Protein AF-A0A7S1P3Q5-F1 (afdb_monomer_lite)

pLDDT: mean 83.01, std 17.41, range [36.53, 98.25]

InterPro domains:
  IPR033757 Pre-mRNA-splicing regulator WTAP [PF17098] (40-195)
  IPR033757 Pre-mRNA-splicing regulator WTAP [PTHR15217] (29-213)

Radius of gyration: 44.37 Å; chains: 1; bounding box: 103×37×132 Å

Secondary structure (DSSP, 8-state):
-HHHHHHHTT-S--------------SHHHHHHHHHHHHHHHHHHHHHHHHHHHHHHHHHHHHHHHHHHHHHHHTTHHHHHHHSS-HHHHHHHHHHHHHHHHHHHHHHHHHHHHHHHHH-SS-HHHHHHHHHHHHHHHHHHHHHHHHHHHHHHHHHHHHHHHHHHHHHHHHHHHHHHHHHHHHHHHHHHHHHHHHHHHHHHHHHHHHHHHHHHHHHHHHHHHHHHT-

Organism: NCBI:txid1169539

Foldseek 3Di:
DVPVVVVVVVDDDDDPCPDDPPDDPPDPVVVVVVVVVVVVVVVVVVVVVVVVVVVVVVVVVVVVVVVVVCVVCVVPPVPVVLVVDDVVRSVVVVVVVVVVVVVVVVVVVVVLLVQLCVQDVPDSVVSNVVSVVVVVVVVVVVVVVVVVVVVVVVVVVVVVVVVVVVVVVVVVVVVVVVVVVVVVVVVVVVVVVVVVVVVVVVVVVVVVVVVVVVVVVVVVVVVVVVD

Structure (mmCIF, N/CA/C/O backbone):
data_AF-A0A7S1P3Q5-F1
#
_entry.id   AF-A0A7S1P3Q5-F1
#
loop_
_atom_site.group_PDB
_atom_site.id
_atom_site.type_symbol
_atom_site.label_atom_id
_atom_site.label_alt_id
_atom_site.label_comp_id
_atom_site.label_asym_id
_atom_site.label_entity_id
_atom_site.label_seq_id
_atom_site.pdbx_PDB_ins_code
_atom_site.Cartn_x
_atom_site.Cartn_y
_atom_site.Cartn_z
_atom_site.occupancy
_atom_site.B_iso_or_equiv
_atom_site.auth_seq_id
_atom_site.auth_comp_id
_atom_site.auth_asym_id
_atom_site.auth_atom_id
_atom_site.pdbx_PDB_model_num
ATOM 1 N N . HIS A 1 1 ? -1.971 -15.129 -7.629 1.00 46.47 1 HIS A N 1
ATOM 2 C CA . HIS A 1 1 ? -2.986 -15.020 -8.699 1.00 46.47 1 HIS A CA 1
ATOM 3 C C . HIS A 1 1 ? -2.445 -14.581 -10.067 1.00 46.47 1 HIS A C 1
ATOM 5 O O . HIS A 1 1 ? -3.073 -14.931 -11.053 1.00 46.47 1 HIS A O 1
ATOM 11 N N . LEU A 1 2 ? -1.275 -13.930 -10.180 1.00 41.78 2 LEU A N 1
ATOM 12 C CA . LEU A 1 2 ? -0.658 -13.628 -11.490 1.00 41.78 2 LEU A CA 1
ATOM 13 C C . LEU A 1 2 ? 0.125 -14.794 -12.134 1.00 41.78 2 LEU A C 1
ATOM 15 O O . LEU A 1 2 ? 0.528 -14.683 -13.281 1.00 41.78 2 LEU A O 1
ATOM 19 N N . SER A 1 3 ? 0.336 -15.915 -11.433 1.00 48.94 3 SER A N 1
ATOM 20 C CA . SER A 1 3 ? 1.158 -17.025 -11.957 1.00 48.94 3 SER A CA 1
ATOM 21 C C . SER A 1 3 ? 0.396 -17.973 -12.898 1.00 48.94 3 SER A C 1
ATOM 23 O O . SER A 1 3 ? 0.987 -18.596 -13.770 1.00 48.94 3 SER A O 1
ATOM 25 N N . ILE A 1 4 ? -0.932 -18.069 -12.759 1.00 46.25 4 ILE A N 1
ATOM 26 C CA . ILE A 1 4 ? -1.752 -19.007 -13.549 1.00 46.25 4 ILE A CA 1
ATOM 27 C C . ILE A 1 4 ? -2.109 -18.411 -14.921 1.00 46.25 4 ILE A C 1
ATOM 29 O O . ILE A 1 4 ? -2.153 -19.134 -15.912 1.00 46.25 4 ILE A O 1
ATOM 33 N N . PHE A 1 5 ? -2.265 -17.086 -15.016 1.00 41.72 5 PHE A N 1
ATOM 34 C CA . PHE A 1 5 ? -2.596 -16.419 -16.281 1.00 41.72 5 PHE A CA 1
ATOM 35 C C . PHE A 1 5 ? -1.409 -16.387 -17.260 1.00 41.72 5 PHE A C 1
ATOM 37 O O . PHE A 1 5 ? -1.587 -16.582 -18.459 1.00 41.72 5 PHE A O 1
ATOM 44 N N . THR A 1 6 ? -0.178 -16.270 -16.750 1.00 46.91 6 THR A N 1
ATOM 45 C CA . THR A 1 6 ? 1.044 -16.371 -17.570 1.00 46.91 6 THR A CA 1
ATOM 46 C C . THR A 1 6 ? 1.322 -17.806 -18.035 1.00 46.91 6 THR A C 1
ATOM 48 O O . THR A 1 6 ? 2.023 -18.009 -19.022 1.00 46.91 6 THR A O 1
ATOM 51 N N . PHE A 1 7 ? 0.756 -18.813 -17.359 1.00 40.19 7 PHE A N 1
ATOM 52 C CA . PHE A 1 7 ? 0.910 -20.220 -17.737 1.00 40.19 7 PHE A CA 1
ATOM 53 C C . PHE A 1 7 ? -0.094 -20.661 -18.818 1.00 40.19 7 PHE A C 1
ATOM 55 O O . PHE A 1 7 ? 0.241 -21.508 -19.642 1.00 40.19 7 PHE A O 1
ATOM 62 N N . MET A 1 8 ? -1.289 -20.057 -18.878 1.00 36.53 8 MET A N 1
ATOM 63 C CA . MET A 1 8 ? -2.292 -20.383 -19.907 1.00 36.53 8 MET A CA 1
ATOM 64 C C . MET A 1 8 ? -2.047 -19.709 -21.263 1.00 36.53 8 MET A C 1
ATOM 66 O O . MET A 1 8 ? -2.376 -20.295 -22.284 1.00 36.53 8 MET A O 1
ATOM 70 N N . MET A 1 9 ? -1.390 -18.546 -21.306 1.00 42.41 9 MET A N 1
ATOM 71 C CA . MET A 1 9 ? -1.030 -17.881 -22.574 1.00 42.41 9 MET A CA 1
ATOM 72 C C . MET A 1 9 ? 0.202 -18.489 -23.266 1.00 42.41 9 MET A C 1
ATOM 74 O O . MET A 1 9 ? 0.592 -18.035 -24.336 1.00 42.41 9 MET A O 1
ATOM 78 N N . LYS A 1 10 ? 0.839 -19.508 -22.671 1.00 46.16 10 LYS A N 1
ATOM 79 C CA . LYS A 1 10 ? 2.052 -20.145 -23.215 1.00 46.16 10 LYS A CA 1
ATOM 80 C C . LYS A 1 10 ? 1.803 -21.519 -23.837 1.00 46.16 10 LYS A C 1
ATOM 82 O O . LYS A 1 10 ? 2.754 -22.257 -24.078 1.00 46.16 10 LYS A O 1
ATOM 87 N N . ARG A 1 11 ? 0.538 -21.890 -24.052 1.00 46.31 11 ARG A N 1
ATOM 88 C CA . ARG A 1 11 ? 0.174 -23.237 -24.498 1.00 46.31 11 ARG A CA 1
ATOM 89 C C . ARG A 1 11 ? -0.892 -23.250 -25.587 1.00 46.31 11 ARG A C 1
ATOM 91 O O . ARG A 1 11 ? -1.792 -24.073 -25.534 1.00 46.31 11 ARG A O 1
ATOM 98 N N . GLU A 1 12 ? -0.755 -22.393 -26.591 1.00 41.53 12 GLU A N 1
ATOM 99 C CA . GLU A 1 12 ? -1.454 -22.577 -27.862 1.00 41.53 12 GLU A CA 1
ATOM 100 C C . GLU A 1 12 ? -0.476 -22.374 -29.024 1.00 41.53 12 GLU A C 1
ATOM 102 O O . GLU A 1 12 ? 0.060 -21.291 -29.231 1.00 41.53 12 GLU A O 1
ATOM 107 N N . ALA A 1 13 ? -0.239 -23.488 -29.723 1.00 43.81 13 ALA A N 1
ATOM 108 C CA . ALA A 1 13 ? 0.359 -23.626 -31.047 1.00 43.81 13 ALA A CA 1
ATOM 109 C C . ALA A 1 13 ? 1.731 -22.964 -31.270 1.00 43.81 13 ALA A C 1
ATOM 111 O O . ALA A 1 13 ? 1.840 -21.906 -31.883 1.00 43.81 13 ALA A O 1
ATOM 112 N N . GLU A 1 14 ? 2.804 -23.676 -30.912 1.00 40.41 14 GLU A N 1
ATOM 113 C CA . GLU A 1 14 ? 4.012 -23.611 -31.739 1.00 40.41 14 GLU A CA 1
ATOM 114 C C . GLU A 1 14 ? 3.651 -24.185 -33.122 1.00 40.41 14 GLU A C 1
ATOM 116 O O . GLU A 1 14 ? 3.291 -25.365 -33.202 1.00 40.41 14 GLU A O 1
ATOM 121 N N . PRO A 1 15 ? 3.703 -23.410 -34.221 1.00 41.53 15 PRO A N 1
ATOM 122 C CA . PRO A 1 15 ? 3.716 -24.023 -35.532 1.00 41.53 15 PRO A CA 1
ATOM 123 C C . PRO A 1 15 ? 5.068 -24.723 -35.663 1.00 41.53 15 PRO A C 1
ATOM 125 O O . PRO A 1 15 ? 6.122 -24.087 -35.615 1.00 41.53 15 PRO A O 1
ATOM 128 N N . SER A 1 16 ? 5.037 -26.044 -35.812 1.00 38.75 16 SER A N 1
ATOM 129 C CA . SER A 1 16 ? 6.167 -26.826 -36.297 1.00 38.75 16 SER A CA 1
ATOM 130 C C . SER A 1 16 ? 6.598 -26.248 -37.645 1.00 38.75 16 SER A C 1
ATOM 132 O O . SER A 1 16 ? 6.004 -26.543 -38.682 1.00 38.75 16 SER A O 1
ATOM 134 N N . PHE A 1 17 ? 7.595 -25.367 -37.619 1.00 40.75 17 PHE A N 1
ATOM 135 C CA . PHE A 1 17 ? 8.222 -24.818 -38.810 1.00 40.75 17 PHE A CA 1
ATOM 136 C C . PHE A 1 17 ? 9.127 -25.904 -39.394 1.00 40.75 17 PHE A C 1
ATOM 138 O O . PHE A 1 17 ? 10.337 -25.929 -39.175 1.00 40.75 17 PHE A O 1
ATOM 145 N N . GLU A 1 18 ? 8.520 -26.853 -40.107 1.00 38.16 18 GLU A N 1
ATOM 146 C CA . GLU A 1 18 ? 9.252 -27.637 -41.091 1.00 38.16 18 GLU A CA 1
ATOM 147 C C . GLU A 1 18 ? 9.767 -26.659 -42.146 1.00 38.16 18 GLU A C 1
ATOM 149 O O . GLU A 1 18 ? 9.005 -25.869 -42.706 1.00 38.16 18 GLU A O 1
ATOM 154 N N . GLY A 1 19 ? 11.084 -26.667 -42.356 1.00 41.12 19 GLY A N 1
ATOM 155 C CA . GLY A 1 19 ? 11.786 -25.772 -43.264 1.00 41.12 19 GLY A CA 1
ATOM 156 C C . GLY A 1 19 ? 11.318 -25.925 -44.709 1.00 41.12 19 GLY A C 1
ATOM 157 O O . GLY A 1 19 ? 11.954 -26.596 -45.516 1.00 41.12 19 GLY A O 1
ATOM 158 N N . GLY A 1 20 ? 10.227 -25.248 -45.051 1.00 39.22 20 GLY A N 1
ATOM 159 C CA . GLY A 1 20 ? 9.864 -24.913 -46.414 1.00 39.22 20 GLY A CA 1
ATOM 160 C C . GLY A 1 20 ? 10.649 -23.678 -46.828 1.00 39.22 20 GLY A C 1
ATOM 161 O O . GLY A 1 20 ? 10.444 -22.594 -46.288 1.00 39.22 20 GLY A O 1
ATOM 162 N N . SER A 1 21 ? 11.567 -23.843 -47.779 1.00 43.53 21 SER A N 1
ATOM 163 C CA . SER A 1 21 ? 12.240 -22.747 -48.478 1.00 43.53 21 SER A CA 1
ATOM 164 C C . SER A 1 21 ? 11.227 -21.657 -48.861 1.00 43.53 21 SER A C 1
ATOM 166 O O . SER A 1 21 ? 10.400 -21.866 -49.750 1.00 43.53 21 SER A O 1
ATOM 168 N N . LEU A 1 22 ? 11.293 -20.485 -48.212 1.00 49.16 22 LEU A N 1
ATOM 169 C CA . LEU A 1 22 ? 10.673 -19.275 -48.747 1.00 49.16 22 LEU A CA 1
ATOM 170 C C . LEU A 1 22 ? 11.392 -18.964 -50.064 1.00 49.16 22 LEU A C 1
ATOM 172 O O . LEU A 1 22 ? 12.476 -18.373 -50.078 1.00 49.16 22 LEU A O 1
ATOM 176 N N . LYS A 1 23 ? 10.806 -19.406 -51.180 1.00 54.09 23 LYS A N 1
ATOM 177 C CA . LYS A 1 23 ? 11.181 -18.939 -52.514 1.00 54.09 23 LYS A CA 1
ATOM 178 C C . LYS A 1 23 ? 11.089 -17.415 -52.498 1.00 54.09 23 LYS A C 1
ATOM 180 O O . LYS A 1 23 ? 10.021 -16.864 -52.238 1.00 54.09 23 LYS A O 1
ATOM 185 N N . ARG A 1 24 ? 12.211 -16.734 -52.751 1.00 55.38 24 ARG A N 1
ATOM 186 C CA . ARG A 1 24 ? 12.186 -15.299 -53.063 1.00 55.38 24 ARG A CA 1
ATOM 187 C C . ARG A 1 24 ? 11.258 -15.130 -54.272 1.00 55.38 24 ARG A C 1
ATOM 189 O O . ARG A 1 24 ? 11.455 -15.877 -55.233 1.00 55.38 24 ARG A O 1
ATOM 196 N N . PRO A 1 25 ? 10.262 -14.228 -54.231 1.00 51.84 25 PRO A N 1
ATOM 197 C CA . PRO A 1 25 ? 9.385 -14.010 -55.373 1.00 51.84 25 PRO A CA 1
ATOM 198 C C . PRO A 1 25 ? 10.259 -13.542 -56.538 1.00 51.84 25 PRO A C 1
ATOM 200 O O . PRO A 1 25 ? 10.922 -12.508 -56.455 1.00 51.84 25 PRO A O 1
ATOM 203 N N . CYS A 1 26 ? 10.342 -14.366 -57.579 1.00 57.81 26 CYS A N 1
ATOM 204 C CA . CYS A 1 26 ? 11.221 -14.133 -58.728 1.00 57.81 26 CYS A CA 1
ATOM 205 C C . CYS A 1 26 ? 10.469 -13.464 -59.887 1.00 57.81 26 CYS A C 1
ATOM 207 O O . CYS A 1 26 ? 11.031 -13.306 -60.968 1.00 57.81 26 CYS A O 1
ATOM 209 N N . THR A 1 27 ? 9.221 -13.034 -59.676 1.00 69.31 27 THR A N 1
ATOM 210 C CA . THR A 1 27 ? 8.424 -12.295 -60.663 1.00 69.31 27 THR A CA 1
ATOM 211 C C . THR A 1 27 ? 7.647 -11.150 -60.002 1.00 69.31 27 THR A C 1
ATOM 213 O O . THR A 1 27 ? 7.222 -11.256 -58.852 1.00 69.31 27 THR A O 1
ATOM 216 N N . ALA A 1 28 ? 7.471 -10.032 -60.718 1.00 71.12 28 ALA A N 1
ATOM 217 C CA . ALA A 1 28 ? 6.783 -8.840 -60.203 1.00 71.12 28 ALA A CA 1
ATOM 218 C C . ALA A 1 28 ? 5.332 -9.133 -59.765 1.00 71.12 28 ALA A C 1
ATOM 220 O O . ALA A 1 28 ? 4.855 -8.572 -58.782 1.00 71.12 28 ALA A O 1
ATOM 221 N N . GLU A 1 29 ? 4.677 -10.087 -60.430 1.00 73.94 29 GLU A N 1
ATOM 222 C CA . GLU A 1 29 ? 3.307 -10.522 -60.140 1.00 73.94 29 GLU A CA 1
ATOM 223 C C . GLU A 1 29 ? 3.172 -11.263 -58.795 1.00 73.94 29 GLU A C 1
ATOM 225 O O . GLU A 1 29 ? 2.131 -11.195 -58.144 1.00 73.94 29 GLU A O 1
ATOM 230 N N . GLU A 1 30 ? 4.208 -11.979 -58.345 1.00 74.88 30 GLU A N 1
ATOM 231 C CA . GLU A 1 30 ? 4.210 -12.654 -57.037 1.00 74.88 30 GLU A CA 1
ATOM 232 C C . GLU A 1 30 ? 4.396 -11.657 -55.889 1.00 74.88 30 GLU A C 1
ATOM 234 O O . GLU A 1 30 ? 3.810 -11.825 -54.820 1.00 74.88 30 GLU A O 1
ATOM 239 N N . VAL A 1 31 ? 5.181 -10.598 -56.117 1.00 78.81 31 VAL A N 1
ATOM 240 C CA . VAL A 1 31 ? 5.360 -9.503 -55.153 1.00 78.81 31 VAL A CA 1
ATOM 241 C C . VAL A 1 31 ? 4.052 -8.737 -54.970 1.00 78.81 31 VAL A C 1
ATOM 243 O O . VAL A 1 31 ? 3.672 -8.453 -53.837 1.00 78.81 31 VAL A O 1
ATOM 246 N N . GLU A 1 32 ? 3.335 -8.457 -56.058 1.00 83.38 32 GLU A N 1
ATOM 247 C CA . GLU A 1 32 ? 2.040 -7.770 -56.018 1.00 83.38 32 GLU A CA 1
ATOM 248 C C . GLU A 1 32 ? 0.982 -8.593 -55.265 1.00 83.38 32 GLU A C 1
ATOM 250 O O . GLU A 1 32 ? 0.360 -8.094 -54.327 1.00 83.38 32 GLU A O 1
ATOM 255 N N . LYS A 1 33 ? 0.887 -9.902 -55.542 1.00 87.62 33 LYS A N 1
ATOM 256 C CA . LYS A 1 33 ? 0.012 -10.819 -54.787 1.00 87.62 33 LYS A CA 1
ATOM 257 C C . LYS A 1 33 ? 0.363 -10.880 -53.296 1.00 87.62 33 LYS A C 1
ATOM 259 O O . LYS A 1 33 ? -0.532 -10.931 -52.453 1.00 87.62 33 LYS A O 1
ATOM 264 N N . LEU A 1 34 ? 1.651 -10.863 -52.940 1.00 86.25 34 LEU A N 1
ATOM 265 C CA . LEU A 1 34 ? 2.078 -10.827 -51.536 1.00 86.25 34 LEU A CA 1
ATOM 266 C C . LEU A 1 34 ? 1.677 -9.513 -50.853 1.00 86.25 34 LEU A C 1
ATOM 268 O O . LEU A 1 34 ? 1.193 -9.542 -49.722 1.00 86.25 34 LEU A O 1
ATOM 272 N N . ILE A 1 35 ? 1.813 -8.373 -51.534 1.00 89.19 35 ILE A N 1
ATOM 273 C CA . ILE A 1 35 ? 1.376 -7.068 -51.015 1.00 89.19 35 ILE A CA 1
ATOM 274 C C . ILE A 1 35 ? -0.134 -7.071 -50.740 1.00 89.19 35 ILE A C 1
ATOM 276 O O . ILE A 1 35 ? -0.550 -6.627 -49.666 1.00 89.19 35 ILE A O 1
ATOM 280 N N . ASP A 1 36 ? -0.934 -7.637 -51.643 1.00 90.31 36 ASP A N 1
ATOM 281 C CA . ASP A 1 36 ? -2.385 -7.747 -51.473 1.00 90.31 36 ASP A CA 1
ATOM 282 C C . ASP A 1 36 ? -2.764 -8.628 -50.277 1.00 90.31 36 ASP A C 1
ATOM 284 O O . ASP A 1 36 ? -3.579 -8.224 -49.442 1.00 90.31 36 ASP A O 1
ATOM 288 N N . THR A 1 37 ? -2.120 -9.791 -50.121 1.00 91.56 37 THR A N 1
ATOM 289 C CA . THR A 1 37 ? -2.359 -10.657 -48.951 1.00 91.56 37 THR A CA 1
ATOM 290 C C . THR A 1 37 ? -1.981 -9.964 -47.641 1.00 91.56 37 THR A C 1
ATOM 292 O O . THR A 1 37 ? -2.739 -10.021 -46.673 1.00 91.56 37 THR A O 1
ATOM 295 N N . ILE A 1 38 ? -0.862 -9.232 -47.602 1.00 90.44 38 ILE A N 1
ATOM 296 C CA . ILE A 1 38 ? -0.444 -8.454 -46.426 1.00 90.44 38 ILE A CA 1
ATOM 297 C C . ILE A 1 38 ? -1.462 -7.350 -46.116 1.00 90.44 38 ILE A C 1
ATOM 299 O O . ILE A 1 38 ? -1.797 -7.130 -44.950 1.00 90.44 38 ILE A O 1
ATOM 303 N N . ALA A 1 39 ? -1.974 -6.655 -47.133 1.00 91.75 39 ALA A N 1
ATOM 304 C CA . ALA A 1 39 ? -2.995 -5.628 -46.955 1.00 91.75 39 ALA A CA 1
ATOM 305 C C . ALA A 1 39 ? -4.309 -6.218 -46.412 1.00 91.75 39 ALA A C 1
ATOM 307 O O . ALA A 1 39 ? -4.956 -5.612 -45.552 1.00 91.75 39 ALA A O 1
ATOM 308 N N . GLU A 1 40 ? -4.687 -7.413 -46.863 1.00 93.31 40 GLU A N 1
ATOM 309 C CA . GLU A 1 40 ? -5.855 -8.129 -46.357 1.00 93.31 40 GLU A CA 1
ATOM 310 C C . GLU A 1 40 ? -5.665 -8.598 -44.907 1.00 93.31 40 GLU A C 1
ATOM 312 O O . GLU A 1 40 ? -6.550 -8.385 -44.072 1.00 93.31 40 GLU A O 1
ATOM 317 N N . HIS A 1 41 ? -4.496 -9.148 -44.566 1.00 92.31 41 HIS A N 1
ATOM 318 C CA . HIS A 1 41 ? -4.160 -9.525 -43.192 1.00 92.31 41 HIS A CA 1
ATOM 319 C C . HIS A 1 41 ? -4.187 -8.320 -42.246 1.00 92.31 41 HIS A C 1
ATOM 321 O O . HIS A 1 41 ? -4.834 -8.393 -41.203 1.00 92.31 41 HIS A O 1
ATOM 327 N N . LYS A 1 42 ? -3.618 -7.176 -42.645 1.00 93.31 42 LYS A N 1
ATOM 328 C CA . LYS A 1 42 ? -3.667 -5.934 -41.854 1.00 93.31 42 LYS A CA 1
ATOM 329 C C . LYS A 1 42 ? -5.093 -5.431 -41.626 1.00 93.31 42 LYS A C 1
ATOM 331 O O . LYS A 1 42 ? -5.411 -4.964 -40.534 1.00 93.31 42 LYS A O 1
ATOM 336 N N . ARG A 1 43 ? -5.979 -5.540 -42.626 1.00 94.19 43 ARG A N 1
ATOM 337 C CA . ARG A 1 43 ? -7.405 -5.207 -42.446 1.00 94.19 43 ARG A CA 1
ATOM 338 C C . ARG A 1 43 ? -8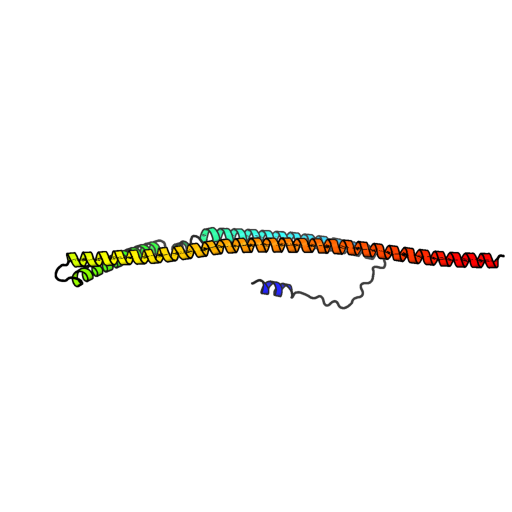.076 -6.131 -41.434 1.00 94.19 43 ARG A C 1
ATOM 340 O O . ARG A 1 43 ? -8.822 -5.649 -40.586 1.00 94.19 43 ARG A O 1
ATOM 347 N N . ARG A 1 44 ? -7.812 -7.439 -41.505 1.00 95.25 44 ARG A N 1
ATOM 348 C CA . ARG A 1 44 ? -8.368 -8.418 -40.555 1.00 95.25 44 ARG A CA 1
ATOM 349 C C . ARG A 1 44 ? -7.860 -8.168 -39.136 1.00 95.25 44 ARG A C 1
ATOM 351 O O . ARG A 1 44 ? -8.664 -8.135 -38.210 1.00 95.25 44 ARG A O 1
ATOM 358 N N . GLU A 1 45 ? -6.563 -7.923 -38.971 1.00 93.69 45 GLU A N 1
ATOM 359 C CA . GLU A 1 45 ? -5.962 -7.573 -37.679 1.00 93.69 45 GLU A CA 1
ATOM 360 C C . GLU A 1 45 ? -6.590 -6.315 -37.079 1.00 93.69 45 GLU A C 1
ATOM 362 O O . GLU A 1 45 ? -6.960 -6.318 -35.907 1.00 93.69 45 GLU A O 1
ATOM 367 N N . TYR A 1 46 ? -6.804 -5.272 -37.886 1.00 96.12 46 TYR A N 1
ATOM 368 C CA . TYR A 1 46 ? -7.462 -4.051 -37.423 1.00 96.12 46 TYR A CA 1
ATOM 369 C C . TYR A 1 46 ? -8.874 -4.317 -36.874 1.00 96.12 46 TYR A C 1
ATOM 371 O O . TYR A 1 46 ? -9.236 -3.805 -35.815 1.00 96.12 46 TYR A O 1
ATOM 379 N N . VAL A 1 47 ? -9.659 -5.162 -37.552 1.00 96.00 47 VAL A N 1
ATOM 380 C CA . VAL A 1 47 ? -11.004 -5.553 -37.093 1.00 96.00 47 VAL A CA 1
ATOM 381 C C . VAL A 1 47 ? -10.943 -6.356 -35.791 1.00 96.00 47 VAL A C 1
ATOM 383 O O . VAL A 1 47 ? -11.751 -6.116 -34.892 1.00 96.00 47 VAL A O 1
ATOM 386 N N . TYR A 1 48 ? -9.987 -7.278 -35.650 1.00 95.62 48 TYR A N 1
ATOM 387 C CA . TYR A 1 48 ? -9.821 -8.046 -34.413 1.00 95.62 48 TYR A CA 1
ATOM 388 C C . TYR A 1 48 ? -9.426 -7.164 -33.230 1.00 95.62 48 TYR A C 1
ATOM 390 O O . TYR A 1 48 ? -10.006 -7.302 -32.155 1.00 95.62 48 TYR A O 1
ATOM 398 N N . ILE A 1 49 ? -8.506 -6.220 -33.435 1.00 97.25 49 ILE A N 1
ATOM 399 C CA . ILE A 1 49 ? -8.101 -5.261 -32.402 1.00 97.25 49 ILE A CA 1
ATOM 400 C C . ILE A 1 49 ? -9.290 -4.385 -32.000 1.00 97.25 49 ILE A C 1
ATOM 402 O O . ILE A 1 49 ? -9.562 -4.236 -30.811 1.00 97.25 49 ILE A O 1
ATOM 406 N N . ALA A 1 50 ? -10.046 -3.859 -32.967 1.00 96.38 50 ALA A N 1
ATOM 407 C CA . ALA A 1 50 ? -11.230 -3.053 -32.679 1.00 96.38 50 ALA A CA 1
ATOM 408 C C . ALA A 1 50 ? -12.267 -3.826 -31.843 1.00 96.38 50 ALA A C 1
ATOM 410 O O . ALA A 1 50 ? -12.830 -3.280 -30.896 1.00 96.38 50 ALA A O 1
ATOM 411 N N . ARG A 1 51 ? -12.477 -5.113 -32.144 1.00 96.88 51 ARG A N 1
ATOM 412 C CA . ARG A 1 51 ? -13.395 -5.977 -31.388 1.00 96.88 51 ARG A CA 1
ATOM 413 C C . ARG A 1 51 ? -12.879 -6.306 -29.986 1.00 96.88 51 ARG A C 1
ATOM 415 O O . ARG A 1 51 ? -13.665 -6.322 -29.045 1.00 96.88 51 ARG A O 1
ATOM 422 N N . ALA A 1 52 ? -11.577 -6.541 -29.838 1.00 95.25 52 ALA A N 1
ATOM 423 C CA . ALA A 1 52 ? -10.954 -6.761 -28.535 1.00 95.25 52 ALA A CA 1
ATOM 424 C C . ALA A 1 52 ? -11.104 -5.527 -27.630 1.00 95.25 52 ALA A C 1
ATOM 426 O O . ALA A 1 52 ? -11.498 -5.662 -26.476 1.00 95.25 52 ALA A O 1
ATOM 427 N N . VAL A 1 53 ? -10.889 -4.327 -28.180 1.00 96.75 53 VAL A N 1
ATOM 428 C CA . VAL A 1 53 ? -11.087 -3.059 -27.459 1.00 96.75 53 VAL A CA 1
ATOM 429 C C . VAL A 1 53 ? -12.543 -2.881 -27.023 1.00 96.75 53 VAL A C 1
ATOM 431 O O . VAL A 1 53 ? -12.792 -2.412 -25.914 1.00 96.75 53 VAL A O 1
ATOM 434 N N . GLU A 1 54 ? -13.513 -3.261 -27.855 1.00 96.50 54 GLU A N 1
ATOM 435 C CA . GLU A 1 54 ? -14.928 -3.179 -27.476 1.00 96.50 54 GLU A CA 1
ATOM 436 C C . GLU A 1 54 ? -15.269 -4.142 -26.330 1.00 96.50 54 GLU A C 1
ATOM 438 O O . GLU A 1 54 ? -15.872 -3.728 -25.342 1.00 96.50 54 GLU A O 1
ATOM 443 N N . HIS A 1 55 ? -14.788 -5.386 -26.379 1.00 96.81 55 HIS A N 1
ATOM 444 C CA . HIS A 1 55 ? -14.971 -6.330 -25.274 1.00 96.81 55 HIS A CA 1
ATOM 445 C C . HIS A 1 55 ? -14.277 -5.878 -23.982 1.00 96.81 55 HIS A C 1
ATOM 447 O O . HIS A 1 55 ? -14.833 -6.031 -22.895 1.00 96.81 55 HIS A O 1
ATOM 453 N N . GLU A 1 56 ? -13.091 -5.270 -24.063 1.00 95.88 56 GLU A N 1
ATOM 454 C CA . GLU A 1 56 ? -12.440 -4.681 -22.887 1.00 95.88 56 GLU A CA 1
ATOM 455 C C . GLU A 1 56 ? -13.272 -3.546 -22.275 1.00 95.88 56 GLU A C 1
ATOM 457 O O . GLU A 1 56 ? -13.363 -3.441 -21.048 1.00 95.88 56 GLU A O 1
ATOM 462 N N . ARG A 1 57 ? -13.928 -2.725 -23.107 1.00 95.38 57 ARG A N 1
ATOM 463 C CA . ARG A 1 57 ? -14.853 -1.680 -22.641 1.00 95.38 57 ARG A CA 1
ATOM 464 C C . ARG A 1 57 ? -16.091 -2.266 -21.970 1.00 95.38 57 ARG A C 1
ATOM 466 O O . ARG A 1 57 ? -16.491 -1.758 -20.921 1.00 95.38 57 ARG A O 1
ATOM 473 N N . GLU A 1 58 ? -16.673 -3.328 -22.523 1.00 95.94 58 GLU A N 1
ATOM 474 C CA . GLU A 1 58 ? -17.807 -4.043 -21.922 1.00 95.94 58 GLU A CA 1
ATOM 475 C C . GLU A 1 58 ? -17.433 -4.621 -20.550 1.00 95.94 58 GLU A C 1
ATOM 477 O O . GLU A 1 58 ? -18.094 -4.320 -19.554 1.00 95.94 58 GLU A O 1
ATOM 482 N N . ILE A 1 59 ? -16.308 -5.340 -20.462 1.00 95.81 59 ILE A N 1
ATOM 483 C CA . ILE A 1 59 ? -15.788 -5.890 -19.199 1.00 95.81 59 ILE A CA 1
ATOM 484 C C . ILE A 1 59 ? -15.533 -4.770 -18.186 1.00 95.81 59 ILE A C 1
ATOM 486 O O . ILE A 1 59 ? -15.825 -4.915 -16.996 1.00 95.81 59 ILE A O 1
ATOM 490 N N . HIS A 1 60 ? -14.981 -3.638 -18.628 1.00 94.69 60 HIS A N 1
ATOM 491 C CA . HIS A 1 60 ? -14.758 -2.494 -17.752 1.00 94.69 60 HIS A CA 1
ATOM 492 C C . HIS A 1 60 ? -16.078 -1.909 -17.226 1.00 94.69 60 HIS A C 1
ATOM 494 O O . HIS A 1 60 ? -16.184 -1.612 -16.036 1.00 94.69 60 HIS A O 1
ATOM 500 N N . LYS A 1 61 ? -17.107 -1.794 -18.073 1.00 95.81 61 LYS A N 1
ATOM 501 C CA . LYS A 1 61 ? -18.443 -1.325 -17.678 1.00 95.81 61 LYS A CA 1
ATOM 502 C C . LYS A 1 61 ? -19.087 -2.254 -16.648 1.00 95.81 61 LYS A C 1
ATOM 504 O O . LYS A 1 61 ? -19.581 -1.768 -15.632 1.00 95.81 61 LYS A O 1
ATOM 509 N N . GLU A 1 62 ? -19.039 -3.564 -16.873 1.00 93.38 62 GLU A N 1
ATOM 510 C CA . GLU A 1 62 ? -19.559 -4.567 -15.935 1.00 93.38 62 GLU A CA 1
ATOM 511 C C . GLU A 1 62 ? -18.820 -4.529 -14.594 1.00 93.38 62 GLU A C 1
ATOM 513 O O . GLU A 1 62 ? -19.448 -4.534 -13.535 1.00 93.38 62 GLU A O 1
ATOM 518 N N . ARG A 1 63 ? -17.486 -4.406 -14.610 1.00 93.12 63 ARG A N 1
ATOM 519 C CA . ARG A 1 63 ? -16.685 -4.252 -13.384 1.00 93.12 63 ARG A CA 1
ATOM 520 C C . ARG A 1 63 ? -17.070 -3.007 -12.598 1.00 93.12 63 ARG A C 1
ATOM 522 O O . ARG A 1 63 ? -17.200 -3.088 -11.382 1.00 93.12 63 ARG A O 1
ATOM 529 N N . THR A 1 64 ? -17.281 -1.881 -13.271 1.00 91.31 64 THR A N 1
ATOM 530 C CA . THR A 1 64 ? -17.702 -0.636 -12.616 1.00 91.31 64 THR A CA 1
ATOM 531 C C . THR A 1 64 ? -19.108 -0.760 -12.030 1.00 91.31 64 THR A C 1
ATOM 533 O O . THR A 1 64 ? -19.344 -0.295 -10.918 1.00 91.31 64 THR A O 1
ATOM 536 N N . GLN A 1 65 ? -20.032 -1.440 -12.717 1.00 91.00 65 GLN A N 1
ATOM 537 C CA . GLN A 1 65 ? -21.363 -1.734 -12.175 1.00 91.00 65 GLN A CA 1
ATOM 538 C C . GLN A 1 65 ? -21.295 -2.639 -10.944 1.00 91.00 65 GLN A C 1
ATOM 540 O O . GLN A 1 65 ? -21.948 -2.343 -9.948 1.00 91.00 65 GLN A O 1
ATOM 545 N N . LEU A 1 66 ? -20.481 -3.698 -10.984 1.00 85.88 66 LEU A N 1
ATOM 546 C CA . LEU A 1 66 ? -20.251 -4.587 -9.844 1.00 85.88 66 LEU A CA 1
ATOM 547 C C . LEU A 1 66 ? -19.596 -3.859 -8.672 1.00 85.88 66 LEU A C 1
ATOM 549 O O . LEU A 1 66 ? -19.969 -4.106 -7.530 1.00 85.88 66 LEU A O 1
ATOM 553 N N . GLN A 1 67 ? -18.643 -2.966 -8.938 1.00 82.31 67 GLN A N 1
ATOM 554 C CA . GLN A 1 67 ? -18.007 -2.164 -7.899 1.00 82.31 67 GLN A CA 1
ATOM 555 C C . GLN A 1 67 ? -19.011 -1.196 -7.274 1.00 82.31 67 GLN A C 1
ATOM 557 O O . GLN A 1 67 ? -19.114 -1.143 -6.060 1.00 82.31 67 GLN A O 1
ATOM 562 N N . HIS A 1 68 ? -19.830 -0.516 -8.078 1.00 83.06 68 HIS A N 1
ATOM 563 C CA . HIS A 1 68 ? -20.883 0.352 -7.556 1.00 83.06 68 HIS A CA 1
ATOM 564 C C . HIS A 1 68 ? -21.922 -0.425 -6.729 1.00 83.06 68 HIS A C 1
ATOM 566 O O . HIS A 1 68 ? -22.339 0.024 -5.659 1.00 83.06 68 HIS A O 1
ATOM 572 N N . TRP A 1 69 ? -22.307 -1.619 -7.191 1.00 75.88 69 TRP A N 1
ATOM 573 C CA . TRP A 1 69 ? -23.161 -2.539 -6.437 1.00 75.88 69 TRP A CA 1
ATOM 574 C C . TRP A 1 69 ? -22.516 -2.963 -5.120 1.00 75.88 69 TRP A C 1
ATOM 576 O O . TRP A 1 69 ? -23.174 -2.971 -4.087 1.00 75.88 69 TRP A O 1
ATOM 586 N N . ARG A 1 70 ? -21.222 -3.275 -5.133 1.00 73.31 70 ARG A N 1
ATOM 587 C CA . ARG A 1 70 ? -20.468 -3.610 -3.929 1.00 73.31 70 ARG A CA 1
ATOM 588 C C . ARG A 1 70 ? -20.417 -2.426 -2.974 1.00 73.31 70 ARG A C 1
ATOM 590 O O . ARG A 1 70 ? -20.845 -2.582 -1.848 1.00 73.31 70 ARG A O 1
ATOM 597 N N . ASP A 1 71 ? -20.016 -1.243 -3.420 1.00 72.88 71 ASP A N 1
ATOM 598 C CA . ASP A 1 71 ? -19.864 -0.059 -2.565 1.00 72.88 71 ASP A CA 1
ATOM 599 C C . ASP A 1 71 ? -21.197 0.365 -1.913 1.00 72.88 71 ASP A C 1
ATOM 601 O O . ASP A 1 71 ? -21.237 0.796 -0.760 1.00 72.88 71 ASP A O 1
ATOM 605 N N . THR A 1 72 ? -22.315 0.197 -2.627 1.00 69.19 72 THR A N 1
ATOM 606 C CA . THR A 1 72 ? -23.662 0.457 -2.086 1.00 69.19 72 THR A CA 1
ATOM 607 C C . THR A 1 72 ? -24.111 -0.583 -1.055 1.00 69.19 72 THR A C 1
ATOM 609 O O . THR A 1 72 ? -24.907 -0.249 -0.179 1.00 69.19 72 THR A O 1
ATOM 612 N N . HIS A 1 73 ? -23.584 -1.811 -1.108 1.00 59.94 73 HIS A N 1
ATOM 613 C CA . HIS A 1 73 ? -24.028 -2.936 -0.275 1.00 59.94 73 HIS A CA 1
ATOM 614 C C . HIS A 1 73 ? -22.999 -3.393 0.782 1.00 59.94 73 HIS A C 1
ATOM 616 O O . HIS A 1 73 ? -23.398 -4.002 1.770 1.00 59.94 73 HIS A O 1
ATOM 622 N N . GLU A 1 74 ? -21.713 -3.044 0.666 1.00 53.09 74 GLU A N 1
ATOM 623 C CA . GLU A 1 74 ? -20.654 -3.309 1.665 1.00 53.09 74 GLU A CA 1
ATOM 624 C C . GLU A 1 74 ? -20.830 -2.438 2.920 1.00 53.09 74 GLU A C 1
ATOM 626 O O . GLU A 1 74 ? -20.427 -2.824 4.014 1.00 53.09 74 GLU A O 1
ATOM 631 N N . THR A 1 75 ? -21.540 -1.306 2.824 1.00 54.09 75 THR A N 1
ATOM 632 C CA . THR A 1 75 ? -21.989 -0.555 4.017 1.00 54.09 75 THR A CA 1
ATOM 633 C C . THR A 1 75 ? -23.114 -1.270 4.785 1.00 54.09 75 THR A C 1
ATOM 635 O O . THR A 1 75 ? -23.482 -0.856 5.884 1.00 54.09 75 THR A O 1
ATOM 638 N N . GLN A 1 76 ? -23.653 -2.365 4.233 1.00 53.84 76 GLN A N 1
ATOM 639 C CA . GLN A 1 76 ? -24.849 -3.066 4.695 1.00 53.84 76 GLN A CA 1
ATOM 640 C C . GLN A 1 76 ? -24.638 -4.567 4.958 1.00 53.84 76 GLN A C 1
ATOM 642 O O . GLN A 1 76 ? -25.612 -5.320 4.967 1.00 53.84 76 GLN A O 1
ATOM 647 N N . ASP A 1 77 ? -23.427 -5.036 5.267 1.00 54.47 77 ASP A N 1
ATOM 648 C CA . ASP A 1 77 ? -23.204 -6.457 5.610 1.00 54.47 77 ASP A CA 1
ATOM 649 C C . ASP A 1 77 ? -24.062 -6.945 6.804 1.00 54.47 77 ASP A C 1
ATOM 651 O O . ASP A 1 77 ? -24.381 -8.134 6.924 1.00 54.47 77 ASP A O 1
ATOM 655 N N . GLY A 1 78 ? -24.508 -6.027 7.671 1.00 56.69 78 GLY A N 1
ATOM 656 C CA . GLY A 1 78 ? -25.524 -6.294 8.697 1.00 56.69 78 GLY A CA 1
ATOM 657 C C . GLY A 1 78 ? -26.972 -6.182 8.198 1.00 56.69 78 GLY A C 1
ATOM 658 O O . GLY A 1 78 ? -27.845 -6.921 8.654 1.00 56.69 78 GLY A O 1
ATOM 659 N N . HIS A 1 79 ? -27.233 -5.291 7.239 1.00 55.59 79 HIS A N 1
ATOM 660 C CA . HIS A 1 79 ? -28.572 -5.028 6.722 1.00 55.59 79 HIS A CA 1
ATOM 661 C C . HIS A 1 79 ? -29.041 -6.110 5.746 1.00 55.59 79 HIS A C 1
ATOM 663 O O . HIS A 1 79 ? -30.173 -6.561 5.885 1.00 55.59 79 HIS A O 1
ATOM 669 N N . LEU A 1 80 ? -28.185 -6.621 4.854 1.00 51.91 80 LEU A N 1
ATOM 670 C CA . LEU A 1 80 ? -28.547 -7.692 3.916 1.00 51.91 80 LEU A CA 1
ATOM 671 C C . LEU A 1 80 ? -28.941 -8.985 4.651 1.00 51.91 80 LEU A C 1
ATOM 673 O O . LEU A 1 80 ? -29.950 -9.600 4.321 1.00 51.91 80 LEU A O 1
ATOM 677 N N . LYS A 1 81 ? -28.233 -9.340 5.735 1.00 57.34 81 LYS A N 1
ATOM 678 C CA . LYS A 1 81 ? -28.629 -10.447 6.629 1.00 57.34 81 LYS A CA 1
ATOM 679 C C . LYS A 1 81 ? -29.977 -10.201 7.313 1.00 57.34 81 LYS A C 1
ATOM 681 O O . LYS A 1 81 ? -30.697 -11.154 7.570 1.00 57.34 81 LYS A O 1
ATOM 686 N N . SER A 1 82 ? -30.326 -8.945 7.595 1.00 55.12 82 SER A N 1
ATOM 687 C CA . SER A 1 82 ? -31.612 -8.572 8.201 1.00 55.12 82 SER A CA 1
ATOM 688 C C . SER A 1 82 ? -32.760 -8.388 7.200 1.00 55.12 82 SER A C 1
ATOM 690 O O . SER A 1 82 ? -33.911 -8.466 7.606 1.00 55.12 82 SER A O 1
ATOM 692 N N . VAL A 1 83 ? -32.452 -8.148 5.919 1.00 58.03 83 VAL A N 1
ATOM 693 C CA . VAL A 1 83 ? -33.408 -8.065 4.799 1.00 58.03 83 VAL A CA 1
ATOM 694 C C . VAL A 1 83 ? -33.748 -9.464 4.274 1.00 58.03 83 VAL A C 1
ATOM 696 O O . VAL A 1 83 ? -34.862 -9.694 3.819 1.00 58.03 83 VAL A O 1
ATOM 699 N N . LEU A 1 84 ? -32.811 -10.414 4.376 1.00 58.75 84 LEU A N 1
ATOM 700 C CA . LEU A 1 84 ? -33.033 -11.834 4.068 1.00 58.75 84 LEU A CA 1
ATOM 701 C C . LEU A 1 84 ? -33.779 -12.595 5.182 1.00 58.75 84 LEU A C 1
ATOM 703 O O . LEU A 1 84 ? -34.191 -13.734 4.968 1.00 58.75 84 LEU A O 1
ATOM 707 N N . ILE A 1 85 ? -33.951 -11.989 6.361 1.00 63.34 85 ILE A N 1
ATOM 708 C CA . ILE A 1 85 ? -34.832 -12.486 7.424 1.00 63.34 85 ILE A CA 1
ATOM 709 C C . ILE A 1 85 ? -36.184 -11.792 7.255 1.00 63.34 85 ILE A C 1
ATOM 711 O O . ILE A 1 85 ? -36.234 -10.581 7.049 1.00 63.34 85 ILE A O 1
ATOM 715 N N . ASP A 1 86 ? -37.275 -12.554 7.358 1.00 80.44 86 ASP A N 1
ATOM 716 C CA . ASP A 1 86 ? -38.635 -12.015 7.336 1.00 80.44 86 ASP A CA 1
ATOM 717 C C . ASP A 1 86 ? -38.762 -10.784 8.273 1.00 80.44 86 ASP A C 1
ATOM 719 O O . ASP A 1 86 ? -38.306 -10.844 9.422 1.00 80.44 86 ASP A O 1
ATOM 723 N N . PRO A 1 87 ? -39.349 -9.656 7.820 1.00 76.25 87 PRO A N 1
ATOM 724 C CA . PRO A 1 87 ? -39.394 -8.418 8.600 1.00 76.25 87 PRO A CA 1
ATOM 725 C C . PRO A 1 87 ? -40.005 -8.572 9.999 1.00 76.25 87 PRO A C 1
ATOM 727 O O . PRO A 1 87 ? -39.551 -7.912 10.937 1.00 76.25 87 PRO A O 1
ATOM 730 N N . PHE A 1 88 ? -40.997 -9.455 10.159 1.00 78.00 88 PHE A N 1
ATOM 731 C CA . PHE A 1 88 ? -41.625 -9.730 11.448 1.00 78.00 88 PHE A CA 1
ATOM 732 C C . PHE A 1 88 ? -40.698 -10.556 12.347 1.00 78.00 88 PHE A C 1
ATOM 734 O O . PHE A 1 88 ? -40.489 -10.202 13.508 1.00 78.00 88 PHE A O 1
ATOM 741 N N . VAL A 1 89 ? -40.046 -11.584 11.797 1.00 82.94 89 VAL A N 1
ATOM 742 C CA . VAL A 1 89 ? -39.027 -12.369 12.517 1.00 82.94 89 VAL A CA 1
ATOM 743 C C . VAL A 1 89 ? -37.854 -11.491 12.970 1.00 82.94 89 VAL A C 1
ATOM 745 O O . VAL A 1 89 ? -37.388 -11.614 14.102 1.00 82.94 89 VAL A O 1
ATOM 748 N N . ASN A 1 90 ? -37.390 -10.561 12.133 1.00 82.38 90 ASN A N 1
ATOM 749 C CA . ASN A 1 90 ? -36.313 -9.633 12.489 1.00 82.38 90 ASN A CA 1
ATOM 750 C C . ASN A 1 90 ? -36.721 -8.692 13.637 1.00 82.38 90 ASN A C 1
ATOM 752 O O . ASN A 1 90 ? -35.923 -8.430 14.538 1.00 82.38 90 ASN A O 1
ATOM 756 N N . MET A 1 91 ? -37.963 -8.199 13.627 1.00 85.25 91 MET A N 1
ATOM 757 C CA . MET A 1 91 ? -38.489 -7.356 14.703 1.00 85.25 91 MET A CA 1
ATOM 758 C C . MET A 1 91 ? -38.615 -8.128 16.020 1.00 85.25 91 MET A C 1
ATOM 760 O O . MET A 1 91 ? -38.202 -7.620 17.061 1.00 85.25 91 MET A O 1
ATOM 764 N N . GLU A 1 92 ? -39.098 -9.368 15.974 1.00 89.19 92 GLU A N 1
ATOM 765 C CA . GLU A 1 92 ? -39.195 -10.231 17.154 1.00 89.19 92 GLU A CA 1
ATOM 766 C C . GLU A 1 92 ? -37.809 -10.563 17.727 1.00 89.19 92 GLU A C 1
ATOM 768 O O . GLU A 1 92 ? -37.601 -10.459 18.933 1.00 89.19 92 GLU A O 1
ATOM 773 N N . ILE A 1 93 ? -36.815 -10.867 16.882 1.00 85.69 93 ILE A N 1
ATOM 774 C CA . ILE A 1 93 ? -35.428 -11.089 17.329 1.00 85.69 93 ILE A CA 1
ATOM 775 C C . ILE A 1 93 ? -34.862 -9.837 18.010 1.00 85.69 93 ILE A C 1
ATOM 777 O O . ILE A 1 93 ? -34.183 -9.949 19.032 1.00 85.69 93 ILE A O 1
ATOM 781 N N . LYS A 1 94 ? -35.127 -8.641 17.471 1.00 86.44 94 LYS A N 1
ATOM 782 C CA . LYS A 1 94 ? -34.699 -7.380 18.097 1.00 86.44 94 LYS A CA 1
ATOM 783 C C . LYS A 1 94 ? -35.359 -7.182 19.458 1.00 86.44 94 LYS A C 1
ATOM 785 O O . LYS A 1 94 ? -34.651 -6.960 20.435 1.00 86.44 94 LYS A O 1
ATOM 790 N N . LEU A 1 95 ? -36.676 -7.357 19.538 1.00 93.19 95 LEU A N 1
ATOM 791 C CA . LEU A 1 95 ? -37.423 -7.231 20.787 1.00 93.19 95 LEU A CA 1
ATOM 792 C C . LEU A 1 95 ? -36.952 -8.247 21.838 1.00 93.19 95 LEU A C 1
ATOM 794 O O . LEU A 1 95 ? -36.825 -7.925 23.017 1.00 93.19 95 LEU A O 1
ATOM 798 N N . GLN A 1 96 ? -36.670 -9.482 21.424 1.00 92.25 96 GLN A N 1
ATOM 799 C CA . GLN A 1 96 ? -36.134 -10.512 22.310 1.00 92.25 96 GLN A CA 1
ATOM 800 C C . GLN A 1 96 ? -34.730 -10.169 22.808 1.00 92.25 96 GLN A C 1
ATOM 802 O O . GLN A 1 96 ? -34.455 -10.382 23.986 1.00 92.25 96 GLN A O 1
ATOM 807 N N . ARG A 1 97 ? -33.863 -9.604 21.956 1.00 91.88 97 ARG A N 1
ATOM 808 C CA . ARG A 1 97 ? -32.537 -9.108 22.361 1.00 91.88 97 ARG A CA 1
ATOM 809 C C . ARG A 1 97 ? -32.642 -7.967 23.367 1.00 91.88 97 ARG A C 1
ATOM 811 O O . ARG A 1 97 ? -31.956 -8.013 24.378 1.00 91.88 97 ARG A O 1
ATOM 818 N N . GLU A 1 98 ? -33.522 -6.998 23.133 1.00 92.88 98 GLU A N 1
ATOM 819 C CA . GLU A 1 98 ? -33.777 -5.900 24.078 1.00 92.88 98 GLU A CA 1
ATOM 820 C C . GLU A 1 98 ? -34.270 -6.431 25.428 1.00 92.88 98 GLU A C 1
ATOM 822 O O . GLU A 1 98 ? -33.710 -6.103 26.469 1.00 92.88 98 GLU A O 1
ATOM 827 N N . ARG A 1 99 ? -35.243 -7.351 25.424 1.00 93.25 99 ARG A N 1
ATOM 828 C CA . ARG A 1 99 ? -35.732 -7.998 26.654 1.00 93.25 99 ARG A CA 1
ATOM 829 C C . ARG A 1 99 ? -34.661 -8.818 27.373 1.00 93.25 99 ARG A C 1
ATOM 831 O O . ARG A 1 99 ? -34.733 -8.960 28.593 1.00 93.25 99 ARG A O 1
ATOM 838 N N . LEU A 1 100 ? -33.729 -9.419 26.636 1.00 94.88 100 LEU A N 1
ATOM 839 C CA . LEU A 1 100 ? -32.584 -10.129 27.205 1.00 94.88 100 LEU A CA 1
ATOM 840 C C . LEU A 1 100 ? -31.650 -9.150 27.912 1.00 94.88 100 LEU A C 1
ATOM 842 O O . LEU A 1 100 ? -31.366 -9.358 29.086 1.00 94.88 100 LEU A O 1
ATOM 846 N N . LEU A 1 101 ? -31.279 -8.056 27.245 1.00 92.88 101 LEU A N 1
ATOM 847 C CA . LEU A 1 101 ? -30.436 -7.004 27.816 1.00 92.88 101 LEU A CA 1
ATOM 848 C C . LEU A 1 101 ? -31.063 -6.386 29.073 1.00 92.88 101 LEU A C 1
ATOM 850 O O . LEU A 1 101 ? -30.392 -6.262 30.095 1.00 92.88 101 LEU A O 1
ATOM 854 N N . ASP A 1 102 ? -32.362 -6.080 29.045 1.00 93.44 102 ASP A N 1
ATOM 855 C CA . ASP A 1 102 ? -33.080 -5.551 30.212 1.00 93.44 102 ASP A CA 1
ATOM 856 C C . ASP A 1 102 ? -33.052 -6.525 31.398 1.00 93.44 102 ASP A C 1
ATOM 858 O O . ASP A 1 102 ? -32.895 -6.121 32.554 1.00 93.44 102 ASP A O 1
ATOM 862 N N . LYS A 1 103 ? -33.210 -7.828 31.131 1.00 93.56 103 LYS A N 1
ATOM 863 C CA . LYS A 1 103 ? -33.138 -8.864 32.170 1.00 93.56 103 LYS A CA 1
ATOM 864 C C . LYS A 1 103 ? -31.723 -9.040 32.701 1.00 93.56 103 LYS A C 1
ATOM 866 O O . LYS A 1 103 ? -31.571 -9.180 33.911 1.00 93.56 103 LYS A O 1
ATOM 871 N N . GLU A 1 104 ? -30.717 -9.035 31.834 1.00 93.38 104 GLU A N 1
ATOM 872 C CA . GLU A 1 104 ? -29.305 -9.121 32.215 1.00 93.38 104 GLU A CA 1
ATOM 873 C C . GLU A 1 104 ? -28.907 -7.941 33.107 1.00 93.38 104 GLU A C 1
ATOM 875 O O . GLU A 1 104 ? -28.339 -8.150 34.179 1.00 93.38 104 GLU A O 1
ATOM 880 N N . GLU A 1 105 ? -29.307 -6.717 32.751 1.00 91.31 105 GLU A N 1
ATOM 881 C CA . GLU A 1 105 ? -29.075 -5.534 33.585 1.00 91.31 105 GLU A CA 1
ATOM 882 C C . GLU A 1 105 ? -29.828 -5.635 34.919 1.00 91.31 105 GLU A C 1
ATOM 884 O O . GLU A 1 105 ? -29.290 -5.313 35.979 1.00 91.31 105 GLU A O 1
ATOM 889 N N . ARG A 1 106 ? -31.061 -6.161 34.914 1.00 92.06 106 ARG A N 1
ATOM 890 C CA . ARG A 1 106 ? -31.818 -6.372 36.155 1.00 92.06 106 ARG A CA 1
ATOM 891 C C . ARG A 1 106 ? -31.156 -7.392 37.078 1.00 92.06 106 ARG A C 1
ATOM 893 O O . ARG A 1 106 ? -31.125 -7.167 38.287 1.00 92.06 106 ARG A O 1
ATOM 900 N N . ILE A 1 107 ? -30.647 -8.492 36.526 1.00 92.69 107 ILE A N 1
ATOM 901 C CA . ILE A 1 107 ? -29.903 -9.513 37.273 1.00 92.69 107 ILE A CA 1
ATOM 902 C C . ILE A 1 107 ? -28.651 -8.886 37.876 1.00 92.69 107 ILE A C 1
ATOM 904 O O . ILE A 1 107 ? -28.452 -8.988 39.083 1.00 92.69 107 ILE A O 1
ATOM 908 N N . ARG A 1 108 ? -27.875 -8.155 37.074 1.00 88.50 108 ARG A N 1
ATOM 909 C CA . ARG A 1 108 ? -26.663 -7.475 37.530 1.00 88.50 108 ARG A CA 1
ATOM 910 C C . ARG A 1 108 ? -26.940 -6.512 38.689 1.00 88.50 108 ARG A C 1
ATOM 912 O O . ARG A 1 108 ? -26.236 -6.551 39.694 1.00 88.50 108 ARG A O 1
ATOM 919 N N . VAL A 1 109 ? -27.985 -5.686 38.600 1.00 86.56 109 VAL A N 1
ATOM 920 C CA . VAL A 1 109 ? -28.372 -4.774 39.694 1.00 86.56 109 VAL A CA 1
ATOM 921 C C . VAL A 1 109 ? -28.744 -5.548 40.963 1.00 86.56 109 VAL A C 1
ATOM 923 O O . VAL A 1 109 ? -28.338 -5.163 42.058 1.00 86.56 109 VAL A O 1
ATOM 926 N N . LEU A 1 110 ? -29.493 -6.648 40.843 1.00 87.56 110 LEU A N 1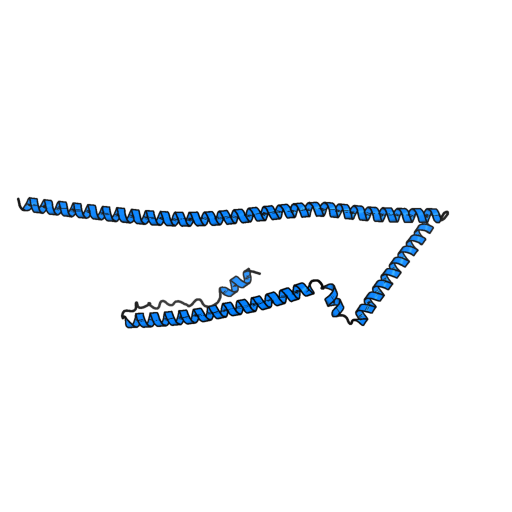
ATOM 927 C CA . LEU A 1 110 ? -29.861 -7.482 41.994 1.00 87.56 110 LEU A CA 1
ATOM 928 C C . LEU A 1 110 ? -28.644 -8.178 42.621 1.00 87.56 110 LEU A C 1
ATOM 930 O O . LEU A 1 110 ? -28.569 -8.279 43.846 1.00 87.56 110 LEU A O 1
ATOM 934 N N . GLU A 1 111 ? -27.684 -8.624 41.811 1.00 87.25 111 GLU A N 1
ATOM 935 C CA . GLU A 1 111 ? -26.407 -9.171 42.279 1.00 87.25 111 GLU A CA 1
ATOM 936 C C . GLU A 1 111 ? -25.567 -8.110 43.000 1.00 87.25 111 GLU A C 1
ATOM 938 O O . GLU A 1 111 ? -25.027 -8.392 44.070 1.00 87.25 111 GLU A O 1
ATOM 943 N N . GLU A 1 112 ? -25.508 -6.877 42.486 1.00 80.06 112 GLU A N 1
ATOM 944 C CA . GLU A 1 112 ? -24.840 -5.746 43.147 1.00 80.06 112 GLU A CA 1
ATOM 945 C C . GLU A 1 112 ? -25.491 -5.435 44.510 1.00 80.06 112 GLU A C 1
ATOM 947 O O . GLU A 1 112 ? -24.798 -5.219 45.508 1.00 80.06 112 GLU A O 1
ATOM 952 N N . GLU A 1 113 ? -26.824 -5.466 44.601 1.00 82.69 113 GLU A N 1
ATOM 953 C CA . GLU A 1 113 ? -27.538 -5.278 45.869 1.00 82.69 113 GLU A CA 1
ATOM 954 C C . GLU A 1 113 ? -27.327 -6.430 46.855 1.00 82.69 113 GLU A C 1
ATOM 956 O O . GLU A 1 113 ? -27.223 -6.198 48.064 1.00 82.69 113 GLU A O 1
ATOM 961 N N . LEU A 1 114 ? -27.247 -7.666 46.358 1.00 84.25 114 LEU A N 1
ATOM 962 C CA . LEU A 1 114 ? -26.920 -8.839 47.162 1.00 84.25 114 LEU A CA 1
ATOM 963 C C . LEU A 1 114 ? -25.496 -8.727 47.720 1.00 84.25 114 LEU A C 1
ATOM 965 O O . LEU A 1 114 ? -25.298 -8.891 48.924 1.00 84.25 114 LEU A O 1
ATOM 969 N N . GLN A 1 115 ? -24.522 -8.395 46.871 1.00 80.88 115 GLN A N 1
ATOM 970 C CA . GLN A 1 115 ? -23.128 -8.206 47.269 1.00 80.88 115 GLN A CA 1
ATOM 971 C C . GLN A 1 115 ? -22.986 -7.074 48.282 1.00 80.88 115 GLN A C 1
ATOM 973 O O . GLN A 1 115 ? -22.324 -7.256 49.297 1.00 80.88 115 GLN A O 1
ATOM 978 N N . ALA A 1 116 ? -23.662 -5.940 48.077 1.00 77.50 116 ALA A N 1
ATOM 979 C CA . ALA A 1 116 ? -23.654 -4.828 49.026 1.00 77.50 116 ALA A CA 1
ATOM 980 C C . ALA A 1 116 ? -24.165 -5.235 50.417 1.00 77.50 116 ALA A C 1
ATOM 982 O O . ALA A 1 116 ? -23.575 -4.845 51.423 1.00 77.50 116 ALA A O 1
ATOM 983 N N . LYS A 1 117 ? -25.229 -6.049 50.480 1.00 76.69 117 LYS A N 1
ATOM 984 C CA . LYS A 1 117 ? -25.768 -6.590 51.741 1.00 76.69 117 LYS A CA 1
ATOM 985 C C . LYS A 1 117 ? -24.855 -7.635 52.385 1.00 76.69 117 LYS A C 1
ATOM 987 O O . LYS A 1 117 ? -24.856 -7.769 53.604 1.00 76.69 117 LYS A O 1
ATOM 992 N N . GLN A 1 118 ? -24.099 -8.386 51.587 1.00 79.25 118 GLN A N 1
ATOM 993 C CA . GLN A 1 118 ? -23.110 -9.344 52.086 1.00 79.25 118 GLN A CA 1
ATOM 994 C C . GLN A 1 118 ? -21.836 -8.654 52.591 1.00 79.25 118 GLN A C 1
ATOM 996 O O . GLN A 1 118 ? -21.224 -9.155 53.532 1.00 79.25 118 GLN A O 1
ATOM 1001 N N . PHE A 1 119 ? -21.456 -7.521 51.987 1.00 74.62 119 PHE A N 1
ATOM 1002 C CA . PHE A 1 119 ? -20.216 -6.796 52.274 1.00 74.62 119 PHE A CA 1
ATOM 1003 C C . PHE A 1 119 ? -20.194 -6.194 53.681 1.00 74.62 119 PHE A C 1
ATOM 1005 O O . PHE A 1 119 ? -19.178 -6.262 54.365 1.00 74.62 119 PHE A O 1
ATOM 1012 N N . ASP A 1 120 ? -21.322 -5.640 54.129 1.00 72.75 120 ASP A N 1
ATOM 1013 C CA . ASP A 1 120 ? -21.492 -5.202 55.510 1.00 72.75 120 ASP A CA 1
ATOM 1014 C C . ASP A 1 120 ? -22.908 -5.538 55.991 1.00 72.75 120 ASP A C 1
ATOM 1016 O O . ASP A 1 120 ? -23.874 -4.810 55.759 1.00 72.75 120 ASP A O 1
ATOM 1020 N N . GLN A 1 121 ? -23.032 -6.693 56.650 1.00 71.44 121 GLN A N 1
ATOM 1021 C CA . GLN A 1 121 ? -24.309 -7.189 57.173 1.00 71.44 121 GLN A CA 1
ATOM 1022 C C . GLN A 1 121 ? -24.864 -6.312 58.307 1.00 71.44 121 GLN A C 1
ATOM 1024 O O . GLN A 1 121 ? -26.049 -6.415 58.623 1.00 71.44 121 GLN A O 1
ATOM 1029 N N . LYS A 1 122 ? -24.024 -5.476 58.937 1.00 75.88 122 LYS A N 1
ATOM 1030 C CA . LYS A 1 122 ? -24.416 -4.606 60.055 1.00 75.88 122 LYS A CA 1
ATOM 1031 C C . LYS A 1 122 ? -24.817 -3.206 59.592 1.00 75.88 122 LYS A C 1
ATOM 1033 O O . LYS A 1 122 ? -25.709 -2.627 60.205 1.00 75.88 122 LYS A O 1
ATOM 1038 N N . ASP A 1 123 ? -24.213 -2.690 58.519 1.00 77.69 123 ASP A N 1
ATOM 1039 C CA . ASP A 1 123 ? -24.594 -1.412 57.901 1.00 77.69 123 ASP A CA 1
ATOM 1040 C C . ASP A 1 123 ? -24.722 -1.508 56.360 1.00 77.69 123 ASP A C 1
ATOM 1042 O O . ASP A 1 123 ? -23.770 -1.252 55.610 1.00 77.69 123 ASP A O 1
ATOM 1046 N N . PRO A 1 124 ? -25.937 -1.799 55.855 1.00 75.12 124 PRO A N 1
ATOM 1047 C CA . PRO A 1 124 ? -26.210 -1.935 54.424 1.00 75.12 124 PRO A CA 1
ATOM 1048 C C . PRO A 1 124 ? -25.936 -0.668 53.595 1.00 75.12 124 PRO A C 1
ATOM 1050 O O . PRO A 1 124 ? -25.719 -0.757 52.383 1.00 75.12 124 PRO A O 1
ATOM 1053 N N . VAL A 1 125 ? -25.969 0.522 54.209 1.00 80.56 125 VAL A N 1
ATOM 1054 C CA . VAL A 1 125 ? -25.760 1.801 53.506 1.00 80.56 125 VAL A CA 1
ATOM 1055 C C . VAL A 1 125 ? -24.281 1.984 53.177 1.00 80.56 125 VAL A C 1
ATOM 1057 O O . VAL A 1 125 ? -23.928 2.403 52.068 1.00 80.56 125 VAL A O 1
ATOM 1060 N N . THR A 1 126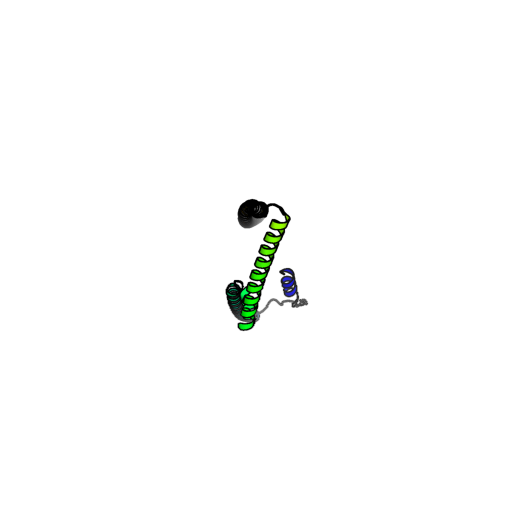 ? -23.418 1.617 54.120 1.00 83.56 126 THR A N 1
ATOM 1061 C CA . THR A 1 126 ? -21.964 1.651 53.954 1.00 83.56 126 THR A CA 1
ATOM 1062 C C . THR A 1 126 ? -21.502 0.603 52.938 1.00 83.56 126 THR A C 1
ATOM 1064 O O . THR A 1 126 ? -20.758 0.947 52.013 1.00 83.56 126 THR A O 1
ATOM 1067 N N . GLY A 1 127 ? -22.039 -0.623 52.996 1.00 81.94 127 GLY A N 1
ATOM 1068 C CA . GLY A 1 127 ? -21.790 -1.665 51.989 1.00 81.94 127 GLY A CA 1
ATOM 1069 C C . GLY A 1 127 ? -22.169 -1.233 50.565 1.00 81.94 127 GLY A C 1
ATOM 1070 O O . GLY A 1 127 ? -21.370 -1.368 49.636 1.00 81.94 127 GLY A O 1
ATOM 1071 N N . LYS A 1 128 ? -23.341 -0.603 50.382 1.00 83.56 128 LYS A N 1
ATOM 1072 C CA . LYS A 1 128 ? -23.785 -0.096 49.067 1.00 83.56 128 LYS A CA 1
ATOM 1073 C C . LYS A 1 128 ? -22.887 1.026 48.532 1.00 83.56 128 LYS A C 1
ATOM 1075 O O . LYS A 1 128 ? -22.603 1.062 47.335 1.00 83.56 128 LYS A O 1
ATOM 1080 N N . ARG A 1 129 ? -22.384 1.920 49.396 1.00 86.19 129 ARG A N 1
ATOM 1081 C CA . ARG A 1 129 ? -21.396 2.944 48.997 1.00 86.19 129 ARG A CA 1
ATOM 1082 C C . ARG A 1 129 ? -20.072 2.330 48.542 1.00 86.19 129 ARG A C 1
ATOM 1084 O O . ARG A 1 129 ? -19.521 2.789 47.545 1.00 86.19 129 ARG A O 1
ATOM 1091 N N . LEU A 1 130 ? -19.579 1.310 49.244 1.00 84.88 130 LEU A N 1
ATOM 1092 C CA . LEU A 1 130 ? -18.330 0.618 48.908 1.00 84.88 130 LEU A CA 1
ATOM 1093 C C . LEU A 1 130 ? -18.422 -0.114 47.566 1.00 84.88 130 LEU A C 1
ATOM 1095 O O . LEU A 1 130 ? -17.555 0.084 46.718 1.00 84.88 130 LEU A O 1
ATOM 1099 N N . ILE A 1 131 ? -19.495 -0.875 47.331 1.00 86.62 131 ILE A N 1
ATOM 1100 C CA . ILE A 1 131 ? -19.723 -1.558 46.047 1.00 86.62 131 ILE A CA 1
ATOM 1101 C C . ILE A 1 131 ? -19.820 -0.554 44.891 1.00 86.62 131 ILE A C 1
ATOM 1103 O O . ILE A 1 131 ? -19.152 -0.730 43.873 1.00 86.62 131 ILE A O 1
ATOM 1107 N N . ASN A 1 132 ? -20.554 0.551 45.068 1.00 85.56 132 ASN A N 1
ATOM 1108 C CA . ASN A 1 132 ? -20.613 1.611 44.058 1.00 85.56 132 ASN A CA 1
ATOM 1109 C C . ASN A 1 132 ? -19.228 2.207 43.770 1.00 85.56 132 ASN A C 1
ATOM 1111 O O . ASN A 1 132 ? -18.882 2.411 42.610 1.00 85.56 132 ASN A O 1
ATOM 1115 N N . LYS A 1 133 ? -18.417 2.458 44.807 1.00 89.62 133 LYS A N 1
ATOM 1116 C CA . LYS A 1 133 ? -17.060 2.994 44.640 1.00 89.62 133 LYS A CA 1
ATOM 1117 C C . LYS A 1 133 ? -16.149 2.010 43.901 1.00 89.62 133 LYS A C 1
ATOM 1119 O O . LYS A 1 133 ? -15.394 2.437 43.035 1.00 89.62 133 LYS A O 1
ATOM 1124 N N . LEU A 1 134 ? -16.241 0.715 44.209 1.00 87.88 134 LEU A N 1
ATOM 1125 C CA . LEU A 1 134 ? -15.502 -0.339 43.510 1.00 87.88 134 LEU A CA 1
ATOM 1126 C C . LEU A 1 134 ? -15.899 -0.432 42.036 1.00 87.88 134 LEU A C 1
ATOM 1128 O O . LEU A 1 134 ? -15.021 -0.569 41.188 1.00 87.88 134 LEU A O 1
ATOM 1132 N N . ARG A 1 135 ? -17.194 -0.310 41.724 1.00 86.31 135 ARG A N 1
ATOM 1133 C CA . ARG A 1 135 ? -17.684 -0.264 40.342 1.00 86.31 135 ARG A CA 1
ATOM 1134 C C . ARG A 1 135 ? -17.096 0.926 39.594 1.00 86.31 135 ARG A C 1
ATOM 1136 O O . ARG A 1 135 ? -16.463 0.729 38.567 1.00 86.31 135 ARG A O 1
ATOM 1143 N N . THR A 1 136 ? -17.211 2.127 40.158 1.00 88.56 136 THR A N 1
ATOM 1144 C CA . THR A 1 136 ? -16.647 3.340 39.552 1.00 88.56 136 THR A CA 1
ATOM 1145 C C . THR A 1 136 ? -15.142 3.212 39.316 1.00 88.56 136 THR A C 1
ATOM 1147 O O . THR A 1 136 ? -14.681 3.514 38.227 1.00 88.56 136 THR A O 1
ATOM 1150 N N . LEU A 1 137 ? -14.377 2.691 40.282 1.00 92.06 137 LEU A N 1
ATOM 1151 C CA . LEU A 1 137 ? -12.933 2.479 40.113 1.00 92.06 137 LEU A CA 1
ATOM 1152 C C . LEU A 1 137 ? -12.603 1.421 39.050 1.00 92.06 137 LEU A C 1
ATOM 1154 O O . LEU A 1 137 ? -11.582 1.520 38.372 1.00 92.06 137 LEU A O 1
ATOM 1158 N N . LYS A 1 138 ? -13.436 0.385 38.910 1.00 90.62 138 LYS A N 1
ATOM 1159 C CA . LYS A 1 138 ? -13.269 -0.642 37.878 1.00 90.62 138 LYS A CA 1
ATOM 1160 C C . LYS A 1 138 ? -13.539 -0.072 36.485 1.00 90.62 138 LYS A C 1
ATOM 1162 O O . LYS A 1 138 ? -12.765 -0.358 35.576 1.00 90.62 138 LYS A O 1
ATOM 1167 N N . ASP A 1 139 ? -14.590 0.731 36.349 1.00 90.94 139 ASP A N 1
ATOM 1168 C CA . ASP A 1 139 ? -14.946 1.407 35.100 1.00 90.94 139 ASP A CA 1
ATOM 1169 C C . ASP A 1 139 ? -13.848 2.416 34.713 1.00 90.94 139 ASP A C 1
ATOM 1171 O O . ASP A 1 139 ? -13.318 2.352 33.607 1.00 90.94 139 ASP A O 1
ATOM 1175 N N . GLU A 1 140 ? -13.389 3.242 35.663 1.00 92.25 140 GLU A N 1
ATOM 1176 C CA . GLU A 1 140 ? -12.266 4.172 35.465 1.00 92.25 140 GLU A CA 1
ATOM 1177 C C . GLU A 1 140 ? -10.976 3.444 35.046 1.00 92.25 140 GLU A C 1
ATOM 1179 O O . GLU A 1 140 ? -10.287 3.886 34.130 1.00 92.25 140 GLU A O 1
ATOM 1184 N N . ASN A 1 141 ? -10.647 2.300 35.658 1.00 92.12 141 ASN A N 1
ATOM 1185 C CA . ASN A 1 141 ? -9.480 1.507 35.253 1.00 92.12 141 ASN A CA 1
ATOM 1186 C C . ASN A 1 141 ? -9.623 0.911 33.846 1.00 92.12 141 ASN A C 1
ATOM 1188 O O . ASN A 1 141 ? -8.634 0.832 33.113 1.00 92.12 141 ASN A O 1
ATOM 1192 N N . ALA A 1 142 ? -10.826 0.477 33.464 1.00 88.88 142 ALA A N 1
ATOM 1193 C CA . ALA A 1 142 ? -11.083 -0.021 32.118 1.00 88.88 142 ALA A CA 1
ATOM 1194 C C . ALA A 1 142 ? -10.928 1.100 31.075 1.00 88.88 142 ALA A C 1
ATOM 1196 O O . ALA A 1 142 ? -10.274 0.895 30.050 1.00 88.88 142 ALA A O 1
ATOM 1197 N N . ASP A 1 143 ? -11.441 2.296 31.372 1.00 87.00 143 ASP A N 1
ATOM 1198 C CA . ASP A 1 143 ? -11.313 3.480 30.517 1.00 87.00 143 ASP A CA 1
ATOM 1199 C C . ASP A 1 143 ? -9.859 3.967 30.414 1.00 87.00 143 ASP A C 1
ATOM 1201 O O . ASP A 1 143 ? -9.385 4.301 29.325 1.00 87.00 143 ASP A O 1
ATOM 1205 N N . LEU A 1 144 ? -9.099 3.939 31.514 1.00 88.25 144 LEU A N 1
ATOM 1206 C CA . LEU A 1 144 ? -7.660 4.224 31.502 1.00 88.25 144 LEU A CA 1
ATOM 1207 C C . LEU A 1 144 ? -6.891 3.215 30.639 1.00 88.25 144 LEU A C 1
ATOM 1209 O O . LEU A 1 144 ? -6.051 3.606 29.831 1.00 88.25 144 LEU A O 1
ATOM 1213 N N . GLY A 1 145 ? -7.209 1.922 30.750 1.00 86.62 145 GLY A N 1
ATOM 1214 C CA . GLY A 1 145 ? -6.614 0.887 29.903 1.00 86.62 145 GLY A CA 1
ATOM 1215 C C . GLY A 1 145 ? -6.926 1.094 28.419 1.00 86.62 145 GLY A C 1
ATOM 1216 O O . GLY A 1 145 ? -6.042 0.952 27.571 1.00 86.62 145 GLY A O 1
ATOM 1217 N N . LYS A 1 146 ? -8.164 1.489 28.102 1.00 85.75 146 LYS A N 1
ATOM 1218 C CA . LYS A 1 146 ? -8.600 1.774 26.733 1.00 85.75 146 LYS A CA 1
ATOM 1219 C C . LYS A 1 146 ? -7.899 3.004 26.157 1.00 85.75 146 LYS A C 1
ATOM 1221 O O . LYS A 1 146 ? -7.312 2.915 25.087 1.00 85.75 146 LYS A O 1
ATOM 1226 N N . THR A 1 147 ? -7.885 4.115 26.888 1.00 81.94 147 THR A N 1
ATOM 1227 C CA . THR A 1 147 ? -7.226 5.362 26.456 1.00 81.94 147 THR A CA 1
ATOM 1228 C C . THR A 1 147 ? -5.710 5.206 26.328 1.00 81.94 147 THR A C 1
ATOM 1230 O O . THR A 1 147 ? -5.108 5.749 25.402 1.00 81.94 147 THR A O 1
ATOM 1233 N N . GLN A 1 148 ? -5.074 4.412 27.195 1.00 85.38 148 GLN A N 1
ATOM 1234 C CA . GLN A 1 148 ? -3.656 4.075 27.067 1.00 85.38 148 GLN A CA 1
ATOM 1235 C C . GLN A 1 148 ? -3.384 3.226 25.814 1.00 85.38 148 GLN A C 1
ATOM 1237 O O . GLN A 1 148 ? -2.440 3.507 25.067 1.00 85.38 148 GLN A O 1
ATOM 1242 N N . ALA A 1 149 ? -4.212 2.208 25.558 1.00 82.50 149 ALA A N 1
ATOM 1243 C CA . ALA A 1 149 ? -4.112 1.391 24.352 1.00 82.50 149 ALA A CA 1
ATOM 1244 C C . ALA A 1 149 ? -4.329 2.232 23.080 1.00 82.50 149 ALA A C 1
ATOM 1246 O O . ALA A 1 149 ? -3.518 2.166 22.159 1.00 82.50 149 ALA A O 1
ATOM 1247 N N . GLU A 1 150 ? -5.351 3.088 23.059 1.00 84.06 150 GLU A N 1
ATOM 1248 C CA . GLU A 1 150 ? -5.641 4.012 21.956 1.00 84.06 150 GLU A CA 1
ATOM 1249 C C . GLU A 1 150 ? -4.493 5.006 21.720 1.00 84.06 150 GLU A C 1
ATOM 1251 O O . GLU A 1 150 ? -4.075 5.198 20.580 1.00 84.06 150 GLU A O 1
ATOM 1256 N N . GLY A 1 151 ? -3.909 5.579 22.778 1.00 85.25 151 GLY A N 1
ATOM 1257 C CA . GLY A 1 151 ? -2.780 6.505 22.655 1.00 85.25 151 GLY A CA 1
ATOM 1258 C C . GLY A 1 151 ? -1.531 5.848 22.055 1.00 85.25 151 GLY A C 1
ATOM 1259 O O . GLY A 1 151 ? -0.875 6.425 21.185 1.00 85.25 151 GLY A O 1
ATOM 1260 N N . THR A 1 152 ? -1.210 4.616 22.464 1.00 87.62 152 THR A N 1
ATOM 1261 C CA . THR A 1 152 ? -0.091 3.865 21.859 1.00 87.62 152 THR A CA 1
ATOM 1262 C C . THR A 1 152 ? -0.362 3.476 20.408 1.00 87.62 152 THR A C 1
ATOM 1264 O O . THR A 1 152 ? 0.532 3.605 19.566 1.00 87.62 152 THR A O 1
ATOM 1267 N N . LEU A 1 153 ? -1.594 3.067 20.094 1.00 86.38 153 LEU A N 1
ATOM 1268 C CA . LEU A 1 153 ? -2.018 2.740 18.737 1.00 86.38 153 LEU A CA 1
ATOM 1269 C C . LEU A 1 153 ? -1.907 3.957 17.811 1.00 86.38 153 LEU A C 1
ATOM 1271 O O . LEU A 1 153 ? -1.291 3.861 16.754 1.00 86.38 153 LEU A O 1
ATOM 1275 N N . GLN A 1 154 ? -2.393 5.120 18.243 1.00 90.19 154 GLN A N 1
ATOM 1276 C CA . GLN A 1 154 ? -2.361 6.351 17.453 1.00 90.19 154 GLN A CA 1
ATOM 1277 C C . GLN A 1 154 ? -0.926 6.789 17.107 1.00 90.19 154 GLN A C 1
ATOM 1279 O O . GLN A 1 154 ? -0.643 7.220 15.985 1.00 90.19 154 GLN A O 1
ATOM 1284 N N . VAL A 1 155 ? 0.015 6.649 18.048 1.00 92.06 155 VAL A N 1
ATOM 1285 C CA . VAL A 1 155 ? 1.439 6.937 17.799 1.00 92.06 155 VAL A CA 1
ATOM 1286 C C . VAL A 1 155 ? 2.028 5.968 16.770 1.00 92.06 155 VAL A C 1
ATOM 1288 O O . VAL A 1 155 ? 2.782 6.390 15.885 1.00 92.06 155 VAL A O 1
ATOM 1291 N N . LEU A 1 156 ? 1.684 4.680 16.856 1.00 91.50 156 LEU A N 1
ATOM 1292 C CA . LEU A 1 156 ? 2.125 3.671 15.892 1.00 91.50 156 LEU A CA 1
ATOM 1293 C C . LEU A 1 156 ? 1.544 3.926 14.495 1.00 91.50 156 LEU A C 1
ATOM 1295 O O . LEU A 1 156 ? 2.293 3.880 13.519 1.00 91.50 156 LEU A O 1
ATOM 1299 N N . GLU A 1 157 ? 0.261 4.264 14.391 1.00 91.06 157 GLU A N 1
ATOM 1300 C CA . GLU A 1 157 ? -0.410 4.603 13.129 1.00 91.06 157 GLU A CA 1
ATOM 1301 C C . GLU A 1 157 ? 0.198 5.842 12.468 1.00 91.06 157 GLU A C 1
ATOM 1303 O O . GLU A 1 157 ? 0.503 5.836 11.273 1.00 91.06 157 GLU A O 1
ATOM 1308 N N . MET A 1 158 ? 0.468 6.889 13.250 1.00 94.50 158 MET A N 1
ATOM 1309 C CA . MET A 1 158 ? 1.155 8.084 12.763 1.00 94.50 158 MET A CA 1
ATOM 1310 C C . MET A 1 158 ? 2.552 7.749 12.227 1.00 94.50 158 MET A C 1
ATOM 1312 O O . MET A 1 158 ? 2.922 8.178 11.129 1.00 94.50 158 MET A O 1
ATOM 1316 N N . ARG A 1 159 ? 3.334 6.953 12.970 1.00 95.69 159 ARG A N 1
ATOM 1317 C CA . ARG A 1 159 ? 4.673 6.528 12.534 1.00 95.69 159 ARG A CA 1
ATOM 1318 C C . ARG A 1 159 ? 4.607 5.680 11.265 1.00 95.69 159 ARG A C 1
ATOM 1320 O O . ARG A 1 159 ? 5.437 5.857 10.372 1.00 95.69 159 ARG A O 1
ATOM 1327 N N . LEU A 1 160 ? 3.609 4.808 11.159 1.00 96.12 160 LEU A N 1
ATOM 1328 C CA . LEU A 1 160 ? 3.351 3.995 9.975 1.00 96.12 160 LEU A CA 1
ATOM 1329 C C . LEU A 1 160 ? 3.009 4.871 8.760 1.00 96.12 160 LEU A C 1
ATOM 1331 O O . LEU A 1 160 ? 3.590 4.673 7.692 1.00 96.12 160 LEU A O 1
ATOM 1335 N N . GLY A 1 161 ? 2.175 5.900 8.928 1.00 96.19 161 GLY A N 1
ATOM 1336 C CA . GLY A 1 161 ? 1.863 6.867 7.872 1.00 96.19 161 GLY A CA 1
ATOM 1337 C C . GLY A 1 161 ? 3.089 7.651 7.382 1.00 96.19 161 GLY A C 1
ATOM 1338 O O . GLY A 1 161 ? 3.261 7.857 6.179 1.00 96.19 161 GLY A O 1
ATOM 1339 N N . ILE A 1 162 ? 3.990 8.046 8.288 1.00 96.62 162 ILE A N 1
ATOM 1340 C CA . ILE A 1 162 ? 5.262 8.693 7.918 1.00 96.62 162 ILE A CA 1
ATOM 1341 C C . ILE A 1 162 ? 6.139 7.735 7.103 1.00 96.62 162 ILE A C 1
ATOM 1343 O O . ILE A 1 162 ? 6.650 8.114 6.046 1.00 96.62 162 ILE A O 1
ATOM 1347 N N . LEU A 1 163 ? 6.286 6.487 7.557 1.00 96.25 163 LEU A N 1
ATOM 1348 C CA . LEU A 1 163 ? 7.089 5.477 6.864 1.00 96.25 163 LEU A CA 1
ATOM 1349 C C . LEU A 1 163 ? 6.538 5.158 5.472 1.00 96.25 163 LEU A C 1
ATOM 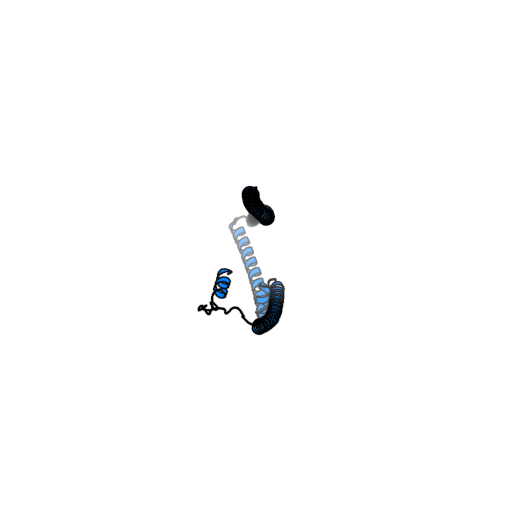1351 O O . LEU A 1 163 ? 7.316 5.028 4.529 1.00 96.25 163 LEU A O 1
ATOM 1355 N N . GLN A 1 164 ? 5.216 5.082 5.310 1.00 97.62 164 GLN A N 1
ATOM 1356 C CA . GLN A 1 164 ? 4.582 4.883 4.004 1.00 97.62 164 GLN A CA 1
ATOM 1357 C C . GLN A 1 164 ? 4.901 6.026 3.036 1.00 97.62 164 GLN A C 1
ATOM 1359 O O . GLN A 1 164 ? 5.308 5.765 1.902 1.00 97.62 164 GLN A O 1
ATOM 1364 N N . LYS A 1 165 ? 4.803 7.284 3.490 1.00 97.31 165 LYS A N 1
ATOM 1365 C CA . LYS A 1 165 ? 5.177 8.456 2.681 1.00 97.31 165 LYS A CA 1
ATOM 1366 C C . LYS A 1 165 ? 6.650 8.415 2.272 1.00 97.31 165 LYS A C 1
ATOM 1368 O O . LYS A 1 165 ? 6.968 8.643 1.108 1.00 97.31 165 LYS A O 1
ATOM 1373 N N . GLN A 1 166 ? 7.548 8.070 3.196 1.00 97.56 166 GLN A N 1
ATOM 1374 C CA . GLN A 1 166 ? 8.974 7.908 2.892 1.00 97.56 166 GLN A CA 1
ATOM 1375 C C . GLN A 1 166 ? 9.216 6.793 1.867 1.00 97.56 166 GLN A C 1
ATOM 1377 O O . GLN A 1 166 ? 9.978 6.980 0.920 1.00 97.56 166 GLN A O 1
ATOM 1382 N N . ASN A 1 167 ? 8.528 5.658 2.004 1.00 97.50 167 ASN A N 1
ATOM 1383 C CA . ASN A 1 167 ? 8.617 4.553 1.050 1.00 97.50 167 ASN A CA 1
ATOM 1384 C C . ASN A 1 167 ? 8.150 4.972 -0.349 1.00 97.50 167 ASN A C 1
ATOM 1386 O O . ASN A 1 167 ? 8.781 4.628 -1.346 1.00 97.50 167 ASN A O 1
ATOM 1390 N N . GLN A 1 168 ? 7.061 5.737 -0.429 1.00 97.69 168 GLN A N 1
ATOM 1391 C CA . GLN A 1 168 ? 6.538 6.247 -1.692 1.00 97.69 168 GLN A CA 1
ATOM 1392 C C . GLN A 1 168 ? 7.513 7.225 -2.358 1.00 97.69 168 GLN A C 1
ATOM 1394 O O . GLN A 1 168 ? 7.772 7.102 -3.554 1.00 97.69 168 GLN A O 1
ATOM 1399 N N . LEU A 1 169 ? 8.115 8.135 -1.586 1.00 97.88 169 LEU A N 1
ATOM 1400 C CA . LEU A 1 169 ? 9.155 9.040 -2.083 1.00 97.88 169 LEU A CA 1
ATOM 1401 C C . LEU A 1 169 ? 10.368 8.274 -2.627 1.00 97.88 169 LEU A C 1
ATOM 1403 O O . LEU A 1 169 ? 10.849 8.590 -3.712 1.00 97.88 169 LEU A O 1
ATOM 1407 N N . LEU A 1 170 ? 10.838 7.248 -1.911 1.00 98.12 170 LEU A N 1
ATOM 1408 C CA . LEU A 1 170 ? 11.948 6.406 -2.370 1.00 98.12 170 LEU A CA 1
ATOM 1409 C C . LEU A 1 170 ? 11.600 5.663 -3.663 1.00 98.12 170 LEU A C 1
ATOM 1411 O O . LEU A 1 170 ? 12.395 5.661 -4.597 1.00 98.12 170 LEU A O 1
ATOM 1415 N N . ARG A 1 171 ? 10.393 5.094 -3.760 1.00 98.00 171 ARG A N 1
ATOM 1416 C CA . ARG A 1 171 ? 9.924 4.427 -4.986 1.00 98.00 171 ARG A CA 1
ATOM 1417 C C . ARG A 1 171 ? 9.874 5.380 -6.176 1.00 98.00 171 ARG A C 1
ATOM 1419 O O . ARG A 1 171 ? 10.255 4.978 -7.271 1.00 98.00 171 ARG A O 1
ATOM 1426 N N . ASN A 1 172 ? 9.422 6.615 -5.973 1.00 97.94 172 ASN A N 1
ATOM 1427 C CA . ASN A 1 172 ? 9.391 7.621 -7.033 1.00 97.94 172 ASN A CA 1
ATOM 1428 C C . ASN A 1 172 ? 10.807 7.991 -7.486 1.00 97.94 172 ASN A C 1
ATOM 1430 O O . ASN A 1 172 ? 11.081 7.925 -8.679 1.00 97.94 172 ASN A O 1
ATOM 1434 N N . LYS A 1 173 ? 11.732 8.235 -6.549 1.00 97.50 173 LYS A N 1
ATOM 1435 C CA . LYS A 1 173 ? 13.145 8.483 -6.879 1.00 97.50 173 LYS A CA 1
ATOM 1436 C C . LYS A 1 173 ? 13.787 7.326 -7.641 1.00 97.50 173 LYS A C 1
ATOM 1438 O O . LYS A 1 173 ? 14.501 7.562 -8.607 1.00 97.50 173 LYS A O 1
ATOM 1443 N N . CYS A 1 174 ? 13.518 6.079 -7.252 1.00 97.62 174 CYS A N 1
ATOM 1444 C CA . CYS A 1 174 ? 14.018 4.922 -7.994 1.00 97.62 174 CYS A CA 1
ATOM 1445 C C . CYS A 1 174 ? 13.472 4.886 -9.427 1.00 97.62 174 CYS A C 1
ATOM 1447 O O . CYS A 1 174 ? 14.218 4.574 -10.347 1.00 97.62 174 CYS A O 1
ATOM 1449 N N . LYS A 1 175 ? 12.193 5.224 -9.641 1.00 97.81 175 LYS A N 1
ATOM 1450 C CA . LYS A 1 175 ? 11.618 5.306 -10.993 1.00 97.81 175 LYS A CA 1
ATOM 1451 C C . LYS A 1 175 ? 12.268 6.407 -11.827 1.00 97.81 175 LYS A C 1
ATOM 1453 O O . LYS A 1 175 ? 12.625 6.145 -12.968 1.00 97.81 175 LYS A O 1
ATOM 1458 N N . GLU A 1 176 ? 12.447 7.595 -11.255 1.00 97.88 176 GLU A N 1
ATOM 1459 C CA . GLU A 1 176 ? 13.139 8.713 -11.912 1.00 97.88 176 GLU A CA 1
ATOM 1460 C C . GLU A 1 176 ? 14.575 8.328 -12.293 1.00 97.88 176 GLU A C 1
ATOM 1462 O O . GLU A 1 176 ? 15.012 8.588 -13.409 1.00 97.88 176 GLU A O 1
ATOM 1467 N N . GLN A 1 177 ? 15.297 7.637 -11.405 1.00 97.81 177 GLN A N 1
ATOM 1468 C CA . GLN A 1 177 ? 16.644 7.139 -11.695 1.00 97.81 177 GLN A CA 1
ATOM 1469 C C . GLN A 1 177 ? 16.662 6.081 -12.801 1.00 97.81 177 GLN A C 1
ATOM 1471 O O . GLN A 1 177 ? 17.543 6.123 -13.652 1.00 97.81 177 GLN A O 1
ATOM 1476 N N . ILE A 1 178 ? 15.699 5.155 -12.820 1.00 97.88 178 ILE A N 1
ATOM 1477 C CA . ILE A 1 178 ? 15.584 4.157 -13.895 1.00 97.88 178 ILE A CA 1
ATOM 1478 C C . ILE A 1 178 ? 15.333 4.846 -15.240 1.00 97.88 178 ILE A C 1
ATOM 1480 O O . ILE A 1 178 ? 15.971 4.493 -16.225 1.00 97.88 178 ILE A O 1
ATOM 1484 N N . GLN A 1 179 ? 14.451 5.847 -15.279 1.00 97.81 179 GLN A N 1
ATOM 1485 C CA . GLN A 1 179 ? 14.205 6.634 -16.491 1.00 97.81 179 GLN A CA 1
ATOM 1486 C C . GLN A 1 179 ? 15.465 7.375 -16.941 1.00 97.81 179 GLN A C 1
ATOM 1488 O O . GLN A 1 179 ? 15.805 7.352 -18.117 1.00 97.81 179 GLN A O 1
ATOM 1493 N N . PHE A 1 180 ? 16.197 7.980 -16.005 1.00 98.00 180 PHE A N 1
ATOM 1494 C CA . PHE A 1 180 ? 17.463 8.636 -16.314 1.00 98.00 180 PHE A CA 1
ATOM 1495 C C . PHE A 1 180 ? 18.500 7.662 -16.891 1.00 98.00 180 PHE A C 1
ATOM 1497 O O . PHE A 1 180 ? 19.175 7.997 -17.859 1.00 98.00 180 PHE A O 1
ATOM 1504 N N . MET A 1 181 ? 18.602 6.448 -16.340 1.00 98.12 181 MET A N 1
ATOM 1505 C CA . MET A 1 181 ? 19.477 5.410 -16.892 1.00 98.12 181 MET A CA 1
ATOM 1506 C C . MET A 1 181 ? 19.083 5.022 -18.319 1.00 98.12 181 MET A C 1
ATOM 1508 O O . MET A 1 181 ? 19.960 4.914 -19.163 1.00 98.12 181 MET A O 1
ATOM 1512 N N . GLN A 1 182 ? 17.786 4.886 -18.606 1.00 97.44 182 GLN A N 1
ATOM 1513 C CA . GLN A 1 182 ? 17.308 4.594 -19.962 1.00 97.44 182 GLN A CA 1
ATOM 1514 C C . GLN A 1 182 ? 17.703 5.692 -20.954 1.00 97.44 182 GLN A C 1
ATOM 1516 O O . GLN A 1 182 ? 18.231 5.383 -22.016 1.00 97.44 182 GLN A O 1
ATOM 1521 N N . CYS A 1 183 ? 17.536 6.966 -20.585 1.00 97.94 183 CYS A N 1
ATOM 1522 C CA . CYS A 1 183 ? 17.983 8.076 -21.428 1.00 97.94 183 CYS A CA 1
ATOM 1523 C C . CYS A 1 183 ? 19.499 8.031 -21.681 1.00 97.94 183 CYS A C 1
ATOM 1525 O O . CYS A 1 183 ? 19.945 8.261 -22.801 1.00 97.94 183 CYS A O 1
ATOM 1527 N N . LEU A 1 184 ? 20.299 7.717 -20.654 1.00 98.25 184 LEU A N 1
ATOM 1528 C CA . LEU A 1 184 ? 21.750 7.577 -20.813 1.00 98.25 184 LEU A CA 1
ATOM 1529 C C . LEU A 1 184 ? 22.129 6.407 -21.727 1.00 98.25 184 LEU A C 1
ATOM 1531 O O . LEU A 1 184 ? 23.085 6.523 -22.493 1.00 98.25 184 LEU A O 1
ATOM 1535 N N . ASP A 1 185 ? 21.403 5.292 -21.660 1.00 98.25 185 ASP A N 1
ATOM 1536 C CA . ASP A 1 185 ? 21.623 4.150 -22.548 1.00 98.25 185 ASP A CA 1
ATOM 1537 C C . ASP A 1 185 ? 21.304 4.523 -24.007 1.00 98.25 185 ASP A C 1
ATOM 1539 O O . ASP A 1 185 ? 22.111 4.253 -24.896 1.00 98.25 185 ASP A O 1
ATOM 1543 N N . GLU A 1 186 ? 20.204 5.239 -24.254 1.00 97.69 186 GLU A N 1
ATOM 1544 C CA . GLU A 1 186 ? 19.837 5.752 -25.585 1.00 97.69 186 GLU A CA 1
ATOM 1545 C C . GLU A 1 186 ? 20.880 6.742 -26.146 1.00 97.69 186 GLU A C 1
ATOM 1547 O O . GLU A 1 186 ? 21.264 6.676 -27.323 1.00 97.69 186 GLU A O 1
ATOM 1552 N N . GLU A 1 187 ? 21.383 7.654 -25.309 1.00 98.12 187 GLU A N 1
ATOM 1553 C CA . GLU A 1 187 ? 22.462 8.575 -25.681 1.00 98.12 187 GLU A CA 1
ATOM 1554 C C . GLU A 1 187 ? 23.756 7.816 -26.006 1.00 98.12 187 GLU A C 1
ATOM 1556 O O . GLU A 1 187 ? 24.415 8.108 -27.011 1.00 98.12 187 GLU A O 1
ATOM 1561 N N . ASN A 1 188 ? 24.101 6.802 -25.208 1.00 98.19 188 ASN A N 1
ATOM 1562 C CA . ASN A 1 188 ? 25.263 5.950 -25.448 1.00 98.19 188 ASN A CA 1
ATOM 1563 C C . ASN A 1 188 ? 25.141 5.165 -26.758 1.00 98.19 188 ASN A C 1
ATOM 1565 O O . ASN A 1 188 ? 26.102 5.130 -27.529 1.00 98.19 188 ASN A O 1
ATOM 1569 N N . GLU A 1 189 ? 23.979 4.584 -27.059 1.00 97.56 189 GLU A N 1
ATOM 1570 C CA . GLU A 1 189 ? 23.735 3.910 -28.339 1.00 97.56 189 GLU A CA 1
ATOM 1571 C C . GLU A 1 189 ? 23.888 4.877 -29.521 1.00 97.56 189 GLU A C 1
ATOM 1573 O O . GLU A 1 189 ? 24.533 4.558 -30.525 1.00 97.56 189 GLU A O 1
ATOM 1578 N N . THR A 1 190 ? 23.364 6.097 -29.391 1.00 97.88 190 THR A N 1
ATOM 1579 C CA . THR A 1 190 ? 23.472 7.137 -30.424 1.00 97.88 190 THR A CA 1
ATOM 1580 C C . THR A 1 190 ? 24.926 7.554 -30.664 1.00 97.88 190 THR A C 1
ATOM 1582 O O . THR A 1 190 ? 25.376 7.663 -31.815 1.00 97.88 190 THR A O 1
ATOM 1585 N N . MET A 1 191 ? 25.695 7.748 -29.590 1.00 97.50 191 MET A N 1
ATOM 1586 C CA . MET A 1 191 ? 27.126 8.040 -29.674 1.00 97.50 191 MET A CA 1
ATOM 1587 C C . MET A 1 191 ? 27.901 6.876 -30.294 1.00 97.50 191 MET A C 1
ATOM 1589 O O . MET A 1 191 ? 28.731 7.099 -31.179 1.00 97.50 191 MET A O 1
ATOM 1593 N N . GLN A 1 192 ? 27.596 5.637 -29.903 1.00 97.88 192 GLN A N 1
ATOM 1594 C CA . GLN A 1 192 ? 28.237 4.442 -30.448 1.00 97.88 192 GLN A CA 1
ATOM 1595 C C . GLN A 1 192 ? 27.967 4.292 -31.951 1.00 97.88 192 GLN A C 1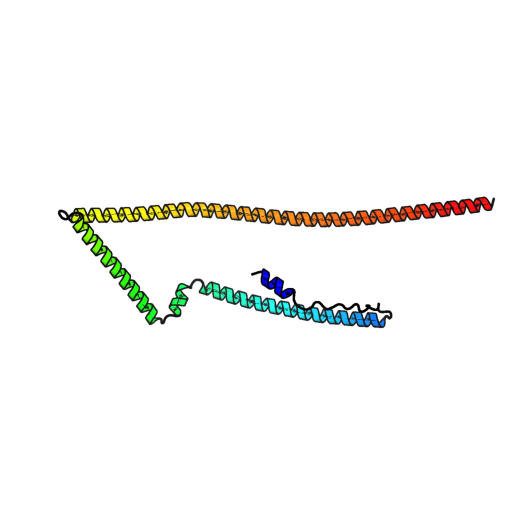
ATOM 1597 O O . GLN A 1 192 ? 28.884 4.010 -32.724 1.00 97.88 192 GLN A O 1
ATOM 1602 N N . ASN A 1 193 ? 26.736 4.555 -32.391 1.00 97.69 193 ASN A N 1
ATOM 1603 C CA . ASN A 1 193 ? 26.372 4.562 -33.807 1.00 97.69 193 ASN A CA 1
ATOM 1604 C C . ASN A 1 193 ? 27.155 5.623 -34.590 1.00 97.69 193 ASN A C 1
ATOM 1606 O O . ASN A 1 193 ? 27.697 5.333 -35.660 1.00 97.69 193 ASN A O 1
ATOM 1610 N N . SER A 1 194 ? 27.277 6.831 -34.037 1.00 97.81 194 SER A N 1
ATOM 1611 C CA . SER A 1 194 ? 28.049 7.922 -34.645 1.00 97.81 194 SER A CA 1
ATOM 1612 C C . SER A 1 194 ? 29.540 7.578 -34.750 1.00 97.81 194 SER A C 1
ATOM 1614 O O . SER A 1 194 ? 30.176 7.834 -35.777 1.00 97.81 194 SER A O 1
ATOM 1616 N N . LEU A 1 195 ? 30.102 6.943 -33.718 1.00 98.00 195 LEU A N 1
ATOM 1617 C CA . LEU A 1 195 ? 31.490 6.484 -33.698 1.00 98.00 195 LEU A CA 1
ATOM 1618 C C . LEU A 1 195 ? 31.732 5.409 -34.763 1.00 98.00 195 LEU A C 1
ATOM 1620 O O . LEU A 1 195 ? 32.698 5.506 -35.521 1.00 98.00 195 LEU A O 1
ATOM 1624 N N . ASN A 1 196 ? 30.825 4.438 -34.885 1.00 97.81 196 ASN A N 1
ATOM 1625 C CA . ASN A 1 196 ? 30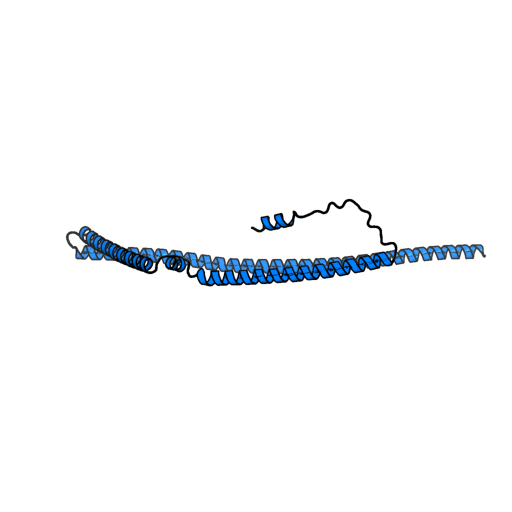.896 3.393 -35.907 1.00 97.81 196 ASN A CA 1
ATOM 1626 C C . ASN A 1 196 ? 30.838 3.981 -37.327 1.00 97.81 196 ASN A C 1
ATOM 1628 O O . ASN A 1 196 ? 31.633 3.598 -38.187 1.00 97.81 196 ASN A O 1
ATOM 1632 N N . GLN A 1 197 ? 29.954 4.954 -37.575 1.00 97.69 197 GLN A N 1
ATOM 1633 C CA . GLN A 1 197 ? 29.892 5.660 -38.861 1.00 97.69 197 GLN A CA 1
ATOM 1634 C C . GLN A 1 197 ? 31.205 6.389 -39.173 1.00 97.69 197 GLN A C 1
ATOM 1636 O O . GLN A 1 197 ? 31.725 6.290 -40.285 1.00 97.69 197 GLN A O 1
ATOM 1641 N N . ARG A 1 198 ? 31.776 7.090 -38.187 1.00 96.94 198 ARG A N 1
ATOM 1642 C CA . ARG A 1 198 ? 33.059 7.792 -38.334 1.00 96.94 198 ARG A CA 1
ATOM 1643 C C . ARG A 1 198 ? 34.207 6.821 -38.619 1.00 96.94 198 ARG A C 1
ATOM 1645 O O . ARG A 1 198 ? 35.049 7.106 -39.468 1.00 96.94 198 ARG A O 1
ATOM 1652 N N . ALA A 1 199 ? 34.228 5.673 -37.943 1.00 96.94 199 ALA A N 1
ATOM 1653 C CA . ALA A 1 199 ? 35.214 4.620 -38.169 1.00 96.94 199 ALA A CA 1
ATOM 1654 C C . ALA A 1 199 ? 35.115 4.049 -39.594 1.00 96.94 199 ALA A C 1
ATOM 1656 O O . ALA A 1 199 ? 36.139 3.907 -40.263 1.00 96.94 199 ALA A O 1
ATOM 1657 N N . ALA A 1 200 ? 33.897 3.811 -40.092 1.00 96.56 200 ALA A N 1
ATOM 1658 C CA . ALA A 1 200 ? 33.669 3.360 -41.465 1.00 96.56 200 ALA A CA 1
ATOM 1659 C C . ALA A 1 200 ? 34.128 4.397 -42.506 1.00 96.56 200 ALA A C 1
ATOM 1661 O O . ALA A 1 200 ? 34.791 4.037 -43.479 1.00 96.56 200 ALA A O 1
ATOM 1662 N N . GLN A 1 201 ? 33.849 5.688 -42.283 1.00 97.25 201 GLN A N 1
ATOM 1663 C CA . GLN A 1 201 ? 34.343 6.778 -43.139 1.00 97.25 201 GLN A CA 1
ATOM 1664 C C . GLN A 1 201 ? 35.876 6.826 -43.169 1.00 97.25 201 GLN A C 1
ATOM 1666 O O . GLN A 1 201 ? 36.472 6.900 -44.241 1.00 97.25 201 GLN A O 1
ATOM 1671 N N . LEU A 1 202 ? 36.525 6.735 -42.003 1.00 97.19 202 LEU A N 1
ATOM 1672 C CA . LEU A 1 202 ? 37.987 6.691 -41.908 1.00 97.19 202 LEU A CA 1
ATOM 1673 C C . LEU A 1 202 ? 38.575 5.488 -42.649 1.00 97.19 202 LEU A C 1
ATOM 1675 O O . LEU A 1 202 ? 39.611 5.614 -43.299 1.00 97.19 202 LEU A O 1
ATOM 1679 N N . GLN A 1 203 ? 37.930 4.326 -42.562 1.00 96.69 203 GLN A N 1
ATOM 1680 C CA . GLN A 1 203 ? 38.363 3.135 -43.282 1.00 96.69 203 GLN A CA 1
ATOM 1681 C C . GLN A 1 203 ? 38.217 3.307 -44.799 1.00 96.69 203 GLN A C 1
ATOM 1683 O O . GLN A 1 203 ? 39.152 2.974 -45.524 1.00 96.69 203 GLN A O 1
ATOM 1688 N N . ALA A 1 204 ? 37.106 3.881 -45.268 1.00 96.31 204 ALA A N 1
ATOM 1689 C CA . ALA A 1 204 ? 36.874 4.155 -46.685 1.00 96.31 204 ALA A CA 1
ATOM 1690 C C . ALA A 1 204 ? 37.890 5.156 -47.271 1.00 96.31 204 ALA A C 1
ATOM 1692 O O . ALA A 1 204 ? 38.418 4.944 -48.364 1.00 96.31 204 ALA A O 1
ATOM 1693 N N . GLU A 1 205 ? 38.220 6.221 -46.535 1.00 95.56 205 GLU A N 1
ATOM 1694 C CA . GLU A 1 205 ? 39.247 7.179 -46.964 1.00 95.56 205 GLU A CA 1
ATOM 1695 C C . GLU A 1 205 ? 40.650 6.557 -46.958 1.00 95.56 205 GLU A C 1
ATOM 1697 O O . GLU A 1 205 ? 41.430 6.788 -47.880 1.00 95.56 205 GLU A O 1
ATOM 1702 N N . ARG A 1 206 ? 40.967 5.693 -45.981 1.00 95.62 206 ARG A N 1
ATOM 1703 C CA . ARG A 1 206 ? 42.228 4.930 -45.983 1.00 95.62 206 ARG A CA 1
ATOM 1704 C C . ARG A 1 206 ? 42.345 4.020 -47.203 1.00 95.62 206 ARG A C 1
ATOM 1706 O O . ARG A 1 206 ? 43.398 4.008 -47.834 1.00 95.62 206 ARG A O 1
ATOM 1713 N N . THR A 1 207 ? 41.285 3.287 -47.556 1.00 95.56 207 THR A N 1
ATOM 1714 C CA . THR A 1 207 ? 41.289 2.446 -48.765 1.00 95.56 207 THR A CA 1
ATOM 1715 C C . THR A 1 207 ? 41.440 3.291 -50.024 1.00 95.56 207 THR A C 1
ATOM 1717 O O . THR A 1 207 ? 42.258 2.969 -50.879 1.00 95.56 207 THR A O 1
ATOM 1720 N N . ARG A 1 208 ? 40.743 4.431 -50.099 1.00 95.56 208 ARG A N 1
ATOM 1721 C CA . ARG A 1 208 ? 40.842 5.359 -51.230 1.00 95.56 208 ARG A CA 1
ATOM 1722 C C . ARG A 1 208 ? 42.248 5.938 -51.391 1.00 95.56 208 ARG A C 1
ATOM 1724 O O . ARG A 1 208 ? 42.740 6.011 -52.513 1.00 95.56 208 ARG A O 1
ATOM 1731 N N . SER A 1 209 ? 42.892 6.336 -50.295 1.00 95.38 209 SER A N 1
ATOM 1732 C CA . SER A 1 209 ? 44.278 6.818 -50.306 1.00 95.38 209 SER A CA 1
ATOM 1733 C C . SER A 1 209 ? 45.233 5.735 -50.813 1.00 95.38 209 SER A C 1
ATOM 1735 O O . SER A 1 209 ? 46.020 6.002 -51.715 1.00 95.38 209 SER A O 1
ATOM 1737 N N . ALA A 1 210 ? 45.105 4.499 -50.319 1.00 95.31 210 ALA A N 1
ATOM 1738 C CA . ALA A 1 210 ? 45.935 3.373 -50.755 1.00 95.31 210 ALA A CA 1
ATOM 1739 C C . ALA A 1 210 ? 45.750 3.028 -52.248 1.00 95.31 210 ALA A C 1
ATOM 1741 O O . ALA A 1 210 ? 46.719 2.719 -52.943 1.00 95.31 210 ALA A O 1
ATOM 1742 N N . ASP A 1 211 ? 44.521 3.110 -52.767 1.00 94.88 211 ASP A N 1
ATOM 1743 C CA . ASP A 1 211 ? 44.241 2.905 -54.193 1.00 94.88 211 ASP A CA 1
ATOM 1744 C C . ASP A 1 211 ? 44.835 4.023 -55.062 1.00 94.88 211 ASP A C 1
ATOM 1746 O O . ASP A 1 211 ? 45.379 3.757 -56.136 1.00 94.88 211 ASP A O 1
ATOM 1750 N N . LEU A 1 212 ? 44.759 5.279 -54.608 1.00 94.62 212 LEU A N 1
ATOM 1751 C CA . LEU A 1 212 ? 45.381 6.411 -55.298 1.00 94.62 212 LEU A CA 1
ATOM 1752 C C . LEU A 1 212 ? 46.908 6.294 -55.313 1.00 94.62 212 LEU A C 1
ATOM 1754 O O . LEU A 1 212 ? 47.507 6.509 -56.363 1.00 94.62 212 LEU A O 1
ATOM 1758 N N . GLU A 1 213 ? 47.525 5.907 -54.195 1.00 94.31 213 GLU A N 1
ATOM 1759 C CA . GLU A 1 213 ? 48.969 5.649 -54.106 1.00 94.31 213 GLU A CA 1
ATOM 1760 C C . GLU A 1 213 ? 49.403 4.540 -55.075 1.00 94.31 213 GLU A C 1
ATOM 1762 O O . GLU A 1 213 ? 50.390 4.708 -55.793 1.00 94.31 213 GLU A O 1
ATOM 1767 N N . ARG A 1 214 ? 48.634 3.445 -55.182 1.00 94.06 214 ARG A N 1
ATOM 1768 C CA . ARG A 1 214 ? 48.882 2.396 -56.188 1.00 94.06 214 ARG A CA 1
ATOM 1769 C C . ARG A 1 214 ? 48.825 2.928 -57.614 1.00 94.06 214 ARG A C 1
ATOM 1771 O O . ARG A 1 214 ? 49.751 2.696 -58.384 1.00 94.06 214 ARG A O 1
ATOM 1778 N N . ARG A 1 215 ? 47.759 3.651 -57.966 1.00 94.00 215 ARG A N 1
ATOM 1779 C CA . ARG A 1 215 ? 47.590 4.213 -59.318 1.00 94.00 215 ARG A CA 1
ATOM 1780 C C . ARG A 1 215 ? 48.685 5.216 -59.664 1.00 94.00 215 ARG A C 1
ATOM 1782 O O . ARG A 1 215 ? 49.085 5.302 -60.821 1.00 94.00 215 ARG A O 1
ATOM 1789 N N . LEU A 1 216 ? 49.152 5.980 -58.678 1.00 92.94 216 LEU A N 1
ATOM 1790 C CA . LEU A 1 216 ? 50.256 6.916 -58.846 1.00 92.94 216 LEU A CA 1
ATOM 1791 C C . LEU A 1 216 ? 51.564 6.165 -59.131 1.00 92.94 216 LEU A C 1
ATOM 1793 O O . LEU A 1 216 ? 52.235 6.491 -60.106 1.00 92.94 216 LEU A O 1
ATOM 1797 N N . ALA A 1 217 ? 51.860 5.102 -58.377 1.00 92.88 217 ALA A N 1
ATOM 1798 C CA . ALA A 1 217 ? 53.022 4.245 -58.620 1.00 92.88 217 ALA A CA 1
ATOM 1799 C C . ALA A 1 217 ? 52.979 3.553 -59.999 1.00 92.88 217 ALA A C 1
ATOM 1801 O O . ALA A 1 217 ? 53.991 3.486 -60.697 1.00 92.88 217 ALA A O 1
ATOM 1802 N N . GLU A 1 218 ? 51.808 3.070 -60.427 1.00 92.50 218 GLU A N 1
ATOM 1803 C CA . GLU A 1 218 ? 51.608 2.508 -61.771 1.00 92.50 218 GLU A CA 1
ATOM 1804 C C . GLU A 1 218 ? 51.868 3.553 -62.864 1.00 92.50 218 GLU A C 1
ATOM 1806 O O . GLU A 1 218 ? 52.602 3.283 -63.816 1.00 92.50 218 GLU A O 1
ATOM 1811 N N . ALA A 1 219 ? 51.313 4.761 -62.709 1.00 90.31 219 ALA A N 1
ATOM 1812 C CA . ALA A 1 219 ? 51.509 5.858 -63.651 1.00 90.31 219 ALA A CA 1
ATOM 1813 C C . ALA A 1 219 ? 52.991 6.259 -63.759 1.00 90.31 219 ALA A C 1
ATOM 1815 O O . ALA A 1 219 ? 53.511 6.396 -64.871 1.00 90.31 219 ALA A O 1
ATOM 1816 N N . GLU A 1 220 ? 53.686 6.391 -62.625 1.00 92.12 220 GLU A N 1
ATOM 1817 C CA . GLU A 1 220 ? 55.127 6.661 -62.567 1.00 92.12 220 GLU A CA 1
ATOM 1818 C C . GLU A 1 220 ? 55.942 5.577 -63.284 1.00 92.12 220 GLU A C 1
ATOM 1820 O O . GLU A 1 220 ? 56.836 5.906 -64.068 1.00 92.12 220 GLU A O 1
ATOM 1825 N N . ALA A 1 221 ? 55.596 4.298 -63.099 1.00 89.75 221 ALA A N 1
ATOM 1826 C CA . ALA A 1 221 ? 56.245 3.188 -63.793 1.00 89.75 221 ALA A CA 1
ATOM 1827 C C . ALA A 1 221 ? 56.046 3.257 -65.318 1.00 89.75 221 ALA A C 1
ATOM 1829 O O . ALA A 1 221 ? 57.010 3.093 -66.067 1.00 89.75 221 ALA A O 1
ATOM 1830 N N . THR A 1 222 ? 54.835 3.560 -65.800 1.00 91.00 222 THR A N 1
ATOM 1831 C CA . THR A 1 222 ? 54.598 3.771 -67.242 1.00 91.00 222 THR A CA 1
ATOM 1832 C C . THR A 1 222 ? 55.363 4.967 -67.804 1.00 91.00 222 THR A C 1
ATOM 1834 O O . THR A 1 222 ? 55.911 4.874 -68.899 1.00 91.00 222 THR A O 1
ATOM 1837 N N . ILE A 1 223 ? 55.450 6.083 -67.073 1.00 89.00 223 ILE A N 1
ATOM 1838 C CA . ILE A 1 223 ? 56.236 7.249 -67.510 1.00 89.00 223 ILE A CA 1
ATOM 1839 C C . ILE A 1 223 ? 57.721 6.886 -67.607 1.00 89.00 223 ILE A C 1
ATOM 1841 O O . ILE A 1 223 ? 58.386 7.305 -68.552 1.00 89.00 223 ILE A O 1
ATOM 1845 N N . ALA A 1 224 ? 58.238 6.101 -66.660 1.00 85.81 224 ALA A N 1
ATOM 1846 C CA . ALA A 1 224 ? 59.616 5.623 -66.691 1.00 85.81 224 ALA A CA 1
ATOM 1847 C C . ALA A 1 224 ? 59.893 4.687 -67.880 1.00 85.81 224 ALA A C 1
ATOM 1849 O O . ALA A 1 224 ? 60.988 4.728 -68.421 1.00 85.81 224 ALA A O 1
ATOM 1850 N N . GLN A 1 225 ? 58.918 3.880 -68.313 1.00 85.69 225 GLN A N 1
ATOM 1851 C CA . GLN A 1 225 ? 59.047 3.019 -69.500 1.00 85.69 225 GLN A CA 1
ATOM 1852 C C . GLN A 1 225 ? 59.011 3.789 -70.830 1.00 85.69 225 GLN A C 1
ATOM 1854 O O . GLN A 1 225 ? 59.507 3.287 -71.836 1.00 85.69 225 GLN A O 1
ATOM 1859 N N . LEU A 1 226 ? 58.393 4.974 -70.856 1.00 80.81 226 LEU A N 1
ATOM 1860 C CA . LEU A 1 226 ? 58.274 5.825 -72.048 1.00 80.81 226 LEU A CA 1
ATOM 1861 C C . LEU A 1 226 ? 59.448 6.807 -72.227 1.00 80.81 226 LEU A C 1
ATOM 1863 O O . LEU A 1 226 ? 59.489 7.509 -73.238 1.00 80.81 226 LEU A O 1
ATOM 1867 N N . ARG A 1 227 ? 60.357 6.893 -71.252 1.00 62.94 227 ARG A N 1
ATOM 1868 C CA . ARG A 1 227 ? 61.573 7.720 -71.283 1.00 62.94 227 ARG A CA 1
ATOM 1869 C C . ARG A 1 227 ? 62.792 6.882 -71.637 1.00 62.94 227 ARG A C 1
ATOM 1871 O O . ARG A 1 227 ? 63.663 7.439 -72.338 1.00 62.94 227 ARG A O 1
#

Sequence (227 aa):
HLSIFTFMMKREAEPSFEGGSLKRPCTAEEVEKLIDTIAEHKRREYVYIARAVEHEREIHKERTQLQHWRDTHETQDGHLKSVLIDPFVNMEIKLQRERLLDKEERIRVLEEELQAKQFDQKDPVTGKRLINKLRTLKDENADLGKTQAEGTLQVLEMRLGILQKQNQLLRNKCKEQIQFMQCLDEENETMQNSLNQRAAQLQAERTRSADLERRLAEAEATIAQLR